Protein AF-A0A379U2Z5-F1 (afdb_monomer)

Secondary structure (DSSP, 8-state):
--HHHHHHHHHHHHHHHHHHHHHHHHHHHHHHHH-TTTT-----S-TTSGGG-------HHHHHHTTS-S-HHHHHHTT-HHHHHHHHHHHHHHHHHHGGGGHHHHHHHHHHHHHHHHHHHHHHHHHHHHHHHHHHHHHHHH-THHHHHHHHHHHHHHHHHHHHHHHHHHHHHHHH-TTHHHHHHHHHHHHHHHHHHT-TTTTGGGS--

InterPro domains:
  IPR001991 Sodium:dicarboxylate symporter [PF00375] (2-208)
  IPR001991 Sodium:dicarboxylate symporter [PTHR42865] (4-208)
  IPR036458 Sodium:dicarboxylate symporter superfamily [G3DSA:1.10.3860.10] (1-209)
  IPR036458 Sodium:dicarboxylate symporter superfamily [SSF118215] (3-208)

Sequence (209 aa):
MPKTLGRIFSKTFFLFICASLLSIALGLVIINLFQPGVGINFVPHDAGAVAAVQSEPFTLKVFISHAVPTSIVDAMARNEILQIVVFSIFLGCSLAAIGEKAEPIVKVLDSLVYVMLKLTGYVMLFAPLTVFAAISGLIAERGLGVMVSAGIFMGEFYLTLGMLWAILIGLSAMIVGPCISRLTKAIFEPALLAFTTSSSEAAFPGTLN

Radius of gyration: 22.31 Å; Cα contacts (8 Å, |Δi|>4): 65; chains: 1; bounding box: 52×51×56 Å

Mean predicted aligned error: 12.81 Å

Solvent-accessible surface area (backbone atoms only — not comparable to full-atom values): 12073 Å² total; per-residue (Å²): 141,58,76,68,59,53,54,51,50,52,51,53,51,50,50,48,51,53,52,52,51,51,50,51,51,50,52,52,51,49,46,70,71,69,41,82,55,82,87,61,82,79,72,61,97,52,80,69,68,66,70,70,64,70,79,72,76,92,39,72,69,57,54,53,58,57,45,53,68,92,44,71,68,57,31,63,73,69,64,38,60,66,23,52,52,51,47,49,52,54,50,50,54,50,40,64,72,60,40,79,84,30,47,70,58,52,53,52,54,52,52,47,51,55,50,52,55,51,52,50,52,56,54,55,70,48,39,65,60,52,51,50,52,52,53,51,50,48,36,72,77,62,38,73,64,55,57,56,53,52,50,52,44,52,51,52,51,52,50,51,52,51,51,50,49,52,49,54,54,48,55,47,34,73,75,72,35,83,67,39,68,61,50,52,58,62,47,44,58,30,51,51,49,18,60,75,66,74,32,79,72,77,24,57,81,60,75,80,115

Organism: Salmonella diarizonae (NCBI:txid59204)

Structure (mmCIF, N/CA/C/O backbone):
data_AF-A0A379U2Z5-F1
#
_entry.id   AF-A0A379U2Z5-F1
#
loop_
_atom_site.group_PDB
_atom_site.id
_atom_site.type_symbol
_atom_site.label_atom_id
_atom_site.label_alt_id
_atom_site.label_comp_id
_atom_site.label_asym_id
_atom_site.label_entity_id
_atom_site.label_seq_id
_atom_site.pdbx_PDB_ins_code
_atom_site.Cartn_x
_atom_site.Cartn_y
_atom_site.Cartn_z
_atom_site.occupancy
_atom_site.B_iso_or_equiv
_atom_site.auth_seq_id
_atom_site.auth_comp_id
_atom_site.auth_asym_id
_atom_site.auth_atom_id
_atom_site.pdbx_PDB_model_num
ATOM 1 N N . MET A 1 1 ? -27.982 7.596 20.205 1.00 52.66 1 MET A N 1
ATOM 2 C CA . MET A 1 1 ? -26.873 7.854 19.260 1.00 52.66 1 MET A CA 1
ATOM 3 C C . MET A 1 1 ? -26.879 6.768 18.174 1.00 52.66 1 MET A C 1
ATOM 5 O O . MET A 1 1 ? -26.353 5.707 18.459 1.00 52.66 1 MET A O 1
ATOM 9 N N . PRO A 1 2 ? -27.659 6.881 17.064 1.00 55.09 2 PRO A N 1
ATOM 10 C CA . PRO A 1 2 ? -27.137 6.289 15.802 1.00 55.09 2 PRO A CA 1
ATOM 11 C C . PRO A 1 2 ? -27.627 6.822 14.423 1.00 55.09 2 PRO A C 1
ATOM 13 O O . PRO A 1 2 ? -26.981 6.526 13.422 1.00 55.09 2 PRO A O 1
ATOM 16 N N . LYS A 1 3 ? -28.734 7.571 14.274 1.00 52.50 3 LYS A N 1
ATOM 17 C CA . LYS A 1 3 ? -29.343 7.782 12.928 1.00 52.50 3 LYS A CA 1
ATOM 18 C C . LYS A 1 3 ? -28.527 8.688 11.992 1.00 52.50 3 LYS A C 1
ATOM 20 O O . LYS A 1 3 ? -28.478 8.452 10.786 1.00 52.50 3 LYS A O 1
ATOM 25 N N . THR A 1 4 ? -27.866 9.708 12.534 1.00 59.88 4 THR A N 1
ATOM 26 C CA . THR A 1 4 ? -27.053 10.650 11.746 1.00 59.88 4 THR A CA 1
ATOM 27 C C . THR A 1 4 ? -25.715 10.034 11.337 1.00 59.88 4 THR A C 1
ATOM 29 O O . THR A 1 4 ? -25.289 10.215 10.200 1.00 59.88 4 THR A O 1
ATOM 32 N N . LEU A 1 5 ? -25.104 9.238 12.225 1.00 64.75 5 LEU A N 1
ATOM 33 C CA . LEU A 1 5 ? -23.835 8.552 11.975 1.00 64.75 5 LEU A CA 1
ATOM 34 C C . LEU A 1 5 ? -23.988 7.450 10.917 1.00 64.75 5 LEU A C 1
ATOM 36 O O . LEU A 1 5 ? -23.186 7.392 9.993 1.00 64.75 5 LEU A O 1
ATOM 40 N N . GLY A 1 6 ? -25.066 6.656 10.971 1.00 71.06 6 GLY A N 1
ATOM 41 C CA . GLY A 1 6 ? -25.342 5.629 9.958 1.00 71.06 6 GLY A CA 1
ATOM 42 C C . GLY A 1 6 ? -25.564 6.204 8.553 1.00 71.06 6 GLY A C 1
ATOM 43 O O . GLY A 1 6 ? -25.094 5.636 7.570 1.00 71.06 6 GLY A O 1
ATOM 44 N N . ARG A 1 7 ? -26.212 7.374 8.442 1.00 72.25 7 ARG A N 1
ATOM 45 C CA . ARG A 1 7 ? -26.425 8.046 7.147 1.00 72.25 7 ARG A CA 1
ATOM 46 C C . ARG A 1 7 ? -25.134 8.625 6.567 1.00 72.25 7 ARG A C 1
AT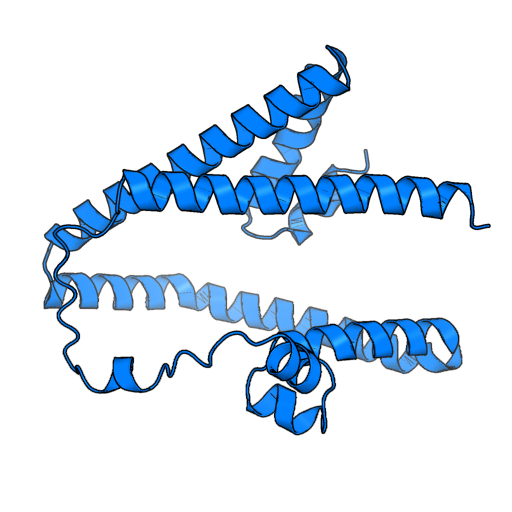OM 48 O O . ARG A 1 7 ? -24.960 8.593 5.354 1.00 72.25 7 ARG A O 1
ATOM 55 N N . ILE A 1 8 ? -24.255 9.165 7.412 1.00 78.50 8 ILE A N 1
ATOM 56 C CA . ILE A 1 8 ? -22.946 9.674 6.980 1.00 78.50 8 ILE A CA 1
ATOM 57 C C . ILE A 1 8 ? -22.048 8.499 6.585 1.00 78.50 8 ILE A C 1
ATOM 59 O O . ILE A 1 8 ? -21.543 8.492 5.470 1.00 78.50 8 ILE A O 1
ATOM 63 N N . PHE A 1 9 ? -21.945 7.468 7.429 1.00 76.81 9 PHE A N 1
ATOM 64 C CA . PHE A 1 9 ? -21.161 6.265 7.147 1.00 76.81 9 PHE A CA 1
ATOM 65 C C . PHE A 1 9 ? -21.593 5.591 5.842 1.00 76.81 9 PHE A C 1
ATOM 67 O O . PHE A 1 9 ? -20.753 5.321 4.996 1.00 76.81 9 PHE A O 1
ATOM 74 N N . SER A 1 10 ? -22.897 5.391 5.625 1.00 78.00 10 SER A N 1
ATOM 75 C CA . SER A 1 10 ? -23.406 4.773 4.395 1.00 78.00 10 SER A CA 1
ATOM 76 C C . SER A 1 10 ? -23.094 5.603 3.145 1.00 78.00 10 SER A C 1
ATOM 78 O O . SER A 1 10 ? -22.689 5.039 2.130 1.00 78.00 10 SER A O 1
ATOM 80 N N . LYS A 1 11 ? -23.210 6.937 3.216 1.00 77.12 11 LYS A N 1
ATOM 81 C CA . LYS A 1 11 ? -22.844 7.821 2.098 1.00 77.12 11 LYS A CA 1
ATOM 82 C C . LYS A 1 11 ? -21.344 7.793 1.808 1.00 77.12 11 LYS A C 1
ATOM 84 O O . LYS A 1 11 ? -20.962 7.696 0.646 1.00 77.12 11 LYS A O 1
ATOM 89 N N . THR A 1 12 ? -20.506 7.849 2.840 1.00 79.25 12 THR A N 1
ATOM 90 C CA . THR A 1 12 ? -19.046 7.787 2.692 1.00 79.25 12 THR A CA 1
ATOM 91 C C . THR A 1 12 ? -18.602 6.426 2.167 1.00 79.25 12 THR A C 1
ATOM 93 O O . THR A 1 12 ? -17.780 6.361 1.263 1.00 79.25 12 THR A O 1
ATOM 96 N N . PHE A 1 13 ? -19.186 5.342 2.676 1.00 81.62 13 PHE A N 1
ATOM 97 C CA . PHE A 1 13 ? -18.893 3.979 2.242 1.00 81.62 13 PHE A CA 1
ATOM 98 C C . PHE A 1 13 ? -19.294 3.745 0.781 1.00 81.62 13 PHE A C 1
ATOM 100 O O . PHE A 1 13 ? -18.523 3.175 0.015 1.00 81.62 13 PHE A O 1
ATOM 107 N N . PHE A 1 14 ? -20.459 4.250 0.363 1.00 84.81 14 PHE A N 1
ATOM 108 C CA . PHE A 1 14 ? -20.879 4.197 -1.037 1.00 84.81 14 PHE A CA 1
ATOM 109 C C . PHE A 1 14 ? -19.923 4.980 -1.947 1.00 84.81 14 PHE A C 1
ATOM 111 O O . PHE A 1 14 ? -19.486 4.460 -2.969 1.00 84.81 14 PHE A O 1
ATOM 118 N N . LEU A 1 15 ? -19.543 6.201 -1.552 1.00 79.75 15 LEU A N 1
ATOM 119 C CA . LEU A 1 15 ? -18.580 7.009 -2.302 1.00 79.75 15 LEU A CA 1
ATOM 120 C C . LEU A 1 15 ? -17.213 6.317 -2.391 1.00 79.75 15 LEU A C 1
ATOM 122 O O . LEU A 1 15 ? -16.618 6.308 -3.464 1.00 79.75 15 LEU A O 1
ATOM 126 N N . PHE A 1 16 ? -16.750 5.698 -1.301 1.00 82.19 16 PHE A N 1
ATOM 127 C CA . PHE A 1 16 ? -15.509 4.927 -1.268 1.00 82.19 16 PHE A CA 1
ATOM 128 C C . PHE A 1 16 ? -15.553 3.753 -2.249 1.00 82.19 16 PHE A C 1
ATOM 130 O O . PHE A 1 16 ? -14.666 3.640 -3.087 1.00 82.19 16 PHE A O 1
ATOM 137 N N . ILE A 1 17 ? -16.615 2.941 -2.225 1.00 86.31 17 ILE A N 1
ATOM 138 C CA . ILE A 1 17 ? -16.777 1.821 -3.163 1.00 86.31 17 ILE A CA 1
ATOM 139 C C . ILE A 1 17 ? -16.805 2.314 -4.611 1.00 86.31 17 ILE A C 1
ATOM 141 O O . ILE A 1 17 ? -16.099 1.764 -5.453 1.00 86.31 17 ILE A O 1
ATOM 145 N N . CYS A 1 18 ? -17.583 3.356 -4.915 1.00 84.88 18 CYS A N 1
ATOM 146 C CA . CYS A 1 18 ? -17.635 3.919 -6.263 1.00 84.88 18 CYS A CA 1
ATOM 147 C C . CYS A 1 18 ? -16.264 4.437 -6.719 1.00 84.88 18 CYS A C 1
ATOM 149 O O . CYS A 1 18 ? -15.869 4.179 -7.853 1.00 84.88 18 CYS A O 1
ATOM 151 N N . ALA A 1 19 ? -15.525 5.122 -5.843 1.00 81.56 19 ALA A N 1
ATOM 152 C CA . ALA A 1 19 ? -14.183 5.614 -6.140 1.00 81.56 19 ALA A CA 1
ATOM 153 C C . ALA A 1 19 ? -13.181 4.466 -6.353 1.00 81.56 19 ALA A C 1
ATOM 155 O O . ALA A 1 19 ? -12.395 4.514 -7.298 1.00 81.56 19 ALA A O 1
ATOM 156 N N . SER A 1 20 ? -13.233 3.410 -5.535 1.00 82.62 20 SER A N 1
ATOM 157 C CA . SER A 1 20 ? -12.390 2.219 -5.693 1.00 82.62 20 SER A CA 1
ATOM 158 C C . SER A 1 20 ? -12.695 1.467 -6.987 1.00 82.62 20 SER A C 1
ATOM 160 O O . SER A 1 20 ? -11.770 1.110 -7.710 1.00 82.62 20 SER A O 1
ATOM 162 N N . LEU A 1 21 ? -13.974 1.270 -7.322 1.00 87.25 21 LEU A N 1
ATOM 163 C CA . LEU A 1 21 ? -14.380 0.631 -8.577 1.00 87.25 21 LEU A CA 1
ATOM 164 C C . LEU A 1 21 ? -13.947 1.451 -9.791 1.00 87.25 21 LEU A C 1
ATOM 166 O O . LEU A 1 21 ? -13.432 0.885 -10.751 1.00 87.25 21 LEU A O 1
ATOM 170 N N . LEU A 1 22 ? -14.110 2.775 -9.737 1.00 85.12 22 LEU A N 1
ATOM 171 C CA . LEU A 1 22 ? -13.649 3.674 -10.792 1.00 85.12 22 LEU A CA 1
ATOM 172 C C . LEU A 1 22 ? -12.125 3.608 -10.956 1.00 85.12 22 LEU A C 1
ATOM 174 O O . LEU A 1 22 ? -11.641 3.552 -12.082 1.00 85.12 22 LEU A O 1
ATOM 178 N N . SER A 1 23 ? -11.385 3.567 -9.846 1.00 83.38 23 SER A N 1
ATOM 179 C CA . SER A 1 23 ? -9.926 3.427 -9.841 1.00 83.38 23 SER A CA 1
ATOM 180 C C . SER A 1 23 ? -9.473 2.128 -10.509 1.00 83.38 23 SER A C 1
ATOM 182 O O . SER A 1 23 ? -8.652 2.155 -11.425 1.00 83.38 23 SER A O 1
ATOM 184 N N . ILE A 1 24 ? -10.067 0.997 -10.117 1.00 86.00 24 ILE A N 1
ATOM 185 C CA . ILE A 1 24 ? -9.749 -0.316 -10.693 1.00 86.00 24 ILE A CA 1
ATOM 186 C C . ILE A 1 24 ? -10.132 -0.365 -12.175 1.00 86.00 24 ILE A C 1
ATOM 188 O O . ILE A 1 24 ? -9.338 -0.819 -12.994 1.00 86.00 24 ILE A O 1
ATOM 192 N N . ALA A 1 25 ? -11.322 0.123 -12.537 1.00 85.25 25 ALA A N 1
ATOM 193 C CA . ALA A 1 25 ? -11.785 0.141 -13.921 1.00 85.25 25 ALA A CA 1
ATOM 194 C C . ALA A 1 25 ? -10.866 0.982 -14.814 1.00 85.25 25 ALA A C 1
ATOM 196 O O . ALA A 1 25 ? -10.498 0.543 -15.900 1.00 85.25 25 ALA A O 1
ATOM 197 N N . LEU A 1 26 ? -10.451 2.161 -14.347 1.00 83.31 26 LEU A N 1
ATOM 198 C CA . LEU A 1 26 ? -9.537 3.024 -15.086 1.00 83.31 26 LEU A CA 1
ATOM 199 C C . LEU A 1 26 ? -8.155 2.385 -15.236 1.00 83.31 26 LEU A C 1
ATOM 201 O O . LEU A 1 26 ? -7.617 2.371 -16.341 1.00 83.31 26 LEU A O 1
ATOM 205 N N . GLY A 1 27 ? -7.613 1.802 -14.163 1.00 81.06 27 GLY A N 1
ATOM 206 C CA . GLY A 1 27 ? -6.360 1.050 -14.226 1.00 81.06 27 GLY A CA 1
ATOM 207 C C . GLY A 1 27 ? -6.431 -0.091 -15.242 1.00 81.06 27 GLY A C 1
ATOM 208 O O . GLY A 1 27 ? -5.524 -0.252 -16.052 1.00 81.06 27 GLY A O 1
ATOM 209 N N . LEU A 1 28 ? -7.543 -0.828 -15.270 1.00 83.69 28 LEU A N 1
ATOM 210 C CA . LEU A 1 28 ? -7.756 -1.929 -16.207 1.00 83.69 28 LEU A CA 1
ATOM 211 C C . LEU A 1 28 ? -7.864 -1.448 -17.660 1.00 83.69 28 LEU A C 1
ATOM 213 O O . LEU A 1 28 ? -7.299 -2.077 -18.551 1.00 83.69 28 LEU A O 1
ATOM 217 N N . VAL A 1 29 ? -8.533 -0.316 -17.902 1.00 83.69 29 VAL A N 1
ATOM 218 C CA . VAL A 1 29 ? -8.618 0.306 -19.232 1.00 83.69 29 VAL A CA 1
ATOM 219 C C . VAL A 1 29 ? -7.242 0.759 -19.716 1.00 83.69 29 VAL A C 1
ATOM 221 O O . VAL A 1 29 ? -6.877 0.455 -20.850 1.00 83.69 29 VAL A O 1
ATOM 224 N N . ILE A 1 30 ? -6.457 1.442 -18.875 1.00 78.25 30 ILE A N 1
ATOM 225 C CA . ILE A 1 30 ? -5.127 1.923 -19.272 1.00 78.25 30 ILE A CA 1
ATOM 226 C C . ILE A 1 30 ? -4.167 0.755 -19.501 1.00 78.25 30 ILE A C 1
ATOM 228 O O . ILE A 1 30 ? -3.504 0.722 -20.533 1.00 78.25 30 ILE A O 1
ATOM 232 N N . ILE A 1 31 ? -4.145 -0.247 -18.619 1.00 77.06 31 ILE A N 1
ATOM 233 C CA . ILE A 1 31 ? -3.294 -1.434 -18.793 1.00 77.06 31 ILE A CA 1
ATOM 234 C C . ILE A 1 31 ? -3.688 -2.218 -20.051 1.00 77.06 31 ILE A C 1
ATOM 236 O O . ILE A 1 31 ? -2.814 -2.694 -20.770 1.00 77.06 31 ILE A O 1
ATOM 240 N N . ASN A 1 32 ? -4.982 -2.349 -20.358 1.00 79.88 32 ASN A N 1
ATOM 241 C CA . ASN A 1 32 ? -5.426 -3.050 -21.565 1.00 79.88 32 ASN A CA 1
ATOM 242 C C . ASN A 1 32 ? -5.091 -2.285 -22.858 1.00 79.88 32 ASN A C 1
ATOM 244 O O . ASN A 1 32 ? -4.853 -2.914 -23.890 1.00 79.88 32 ASN A O 1
ATOM 248 N N . LEU A 1 33 ? -5.050 -0.949 -22.792 1.00 76.31 33 LEU A N 1
ATOM 249 C CA . LEU A 1 33 ? -4.747 -0.077 -23.925 1.00 76.31 33 LEU A CA 1
ATOM 250 C C . LEU A 1 33 ? -3.240 0.049 -24.192 1.00 76.31 33 LEU A C 1
ATOM 252 O O . LEU A 1 33 ? -2.819 -0.060 -25.339 1.00 76.31 33 LEU A O 1
ATOM 256 N N . PHE A 1 34 ? -2.441 0.285 -23.150 1.00 70.62 34 PHE A N 1
ATOM 257 C CA . PHE A 1 34 ? -0.992 0.483 -23.265 1.00 70.62 34 PHE A CA 1
ATOM 258 C C . PHE A 1 34 ? -0.210 -0.833 -23.241 1.00 70.62 34 PHE A C 1
ATOM 260 O O . PHE A 1 34 ? 0.883 -0.904 -23.794 1.00 70.62 34 PHE A O 1
ATOM 267 N N . GLN A 1 35 ? -0.793 -1.888 -22.660 1.00 68.88 35 GLN A N 1
ATOM 268 C CA . GLN A 1 35 ? -0.215 -3.231 -22.556 1.00 68.88 35 GLN A CA 1
ATOM 269 C C . GLN A 1 35 ? 1.269 -3.210 -22.159 1.00 68.88 35 GLN A C 1
ATOM 271 O O . GLN A 1 35 ? 2.101 -3.760 -22.890 1.00 68.88 35 GLN A O 1
ATOM 276 N N . PRO A 1 36 ? 1.631 -2.599 -21.014 1.00 61.47 36 PRO A N 1
ATOM 277 C CA . PRO A 1 36 ? 3.019 -2.554 -20.581 1.00 61.47 36 PRO A CA 1
ATOM 278 C C . PRO A 1 36 ? 3.545 -3.977 -20.396 1.00 61.47 36 PRO A C 1
ATOM 280 O O . PRO A 1 36 ? 3.200 -4.672 -19.443 1.00 61.47 36 PRO A O 1
ATOM 283 N N . GLY A 1 37 ? 4.346 -4.441 -21.353 1.00 56.31 37 GLY A N 1
ATOM 284 C CA . GLY A 1 37 ? 4.793 -5.831 -21.411 1.00 56.31 37 GLY A CA 1
ATOM 285 C C . GLY A 1 37 ? 4.785 -6.450 -22.806 1.00 56.31 37 GLY A C 1
ATOM 286 O O . GLY A 1 37 ? 5.488 -7.441 -23.008 1.00 56.31 37 GLY A O 1
ATOM 287 N N . VAL A 1 38 ? 4.083 -5.877 -23.795 1.00 53.34 38 VAL A N 1
ATOM 288 C CA . VAL A 1 38 ? 4.208 -6.346 -25.187 1.00 53.34 38 VAL A CA 1
ATOM 289 C C . VAL A 1 38 ? 5.622 -6.074 -25.705 1.00 53.34 38 VAL A C 1
ATOM 291 O O . VAL A 1 38 ? 6.055 -4.935 -25.843 1.00 53.34 38 VAL A O 1
ATOM 294 N N . GLY A 1 39 ? 6.382 -7.149 -25.925 1.00 52.69 39 GLY A N 1
ATOM 295 C CA . GLY A 1 39 ? 7.803 -7.098 -26.288 1.00 52.69 39 GLY A CA 1
ATOM 296 C C . GLY A 1 39 ? 8.770 -7.483 -25.162 1.00 52.69 39 GLY A C 1
ATOM 297 O O . GLY A 1 39 ? 9.939 -7.744 -25.446 1.00 52.69 39 GLY A O 1
ATOM 298 N N . ILE A 1 40 ? 8.304 -7.617 -23.914 1.00 52.94 40 ILE A N 1
ATOM 299 C CA . ILE A 1 40 ? 9.077 -8.253 -22.841 1.00 52.94 40 ILE A CA 1
ATOM 300 C C . ILE A 1 40 ? 8.731 -9.739 -22.857 1.00 52.94 40 ILE A C 1
ATOM 302 O O . ILE A 1 40 ? 7.777 -10.187 -22.225 1.00 52.94 40 ILE A O 1
ATOM 306 N N . ASN A 1 41 ? 9.506 -10.525 -23.603 1.00 48.44 41 ASN A N 1
ATOM 307 C CA . ASN A 1 41 ? 9.477 -11.976 -23.463 1.00 48.44 41 ASN A CA 1
ATOM 308 C C . ASN A 1 41 ? 10.039 -12.337 -22.080 1.00 48.44 41 ASN A C 1
ATOM 310 O O . ASN A 1 41 ? 11.223 -12.650 -21.936 1.00 48.44 41 ASN A O 1
ATOM 314 N N . PHE A 1 42 ? 9.186 -12.303 -21.055 1.00 54.44 42 PHE A N 1
ATOM 315 C CA . PHE A 1 42 ? 9.401 -13.064 -19.835 1.00 54.44 42 PHE A CA 1
ATOM 316 C C . PHE A 1 42 ? 9.327 -14.533 -20.238 1.00 54.44 42 PHE A C 1
ATOM 318 O O . PHE A 1 42 ? 8.277 -15.151 -20.147 1.00 54.44 42 PHE A O 1
ATOM 325 N N . VAL A 1 43 ? 10.418 -15.087 -20.768 1.00 47.84 43 VAL A N 1
ATOM 326 C CA . VAL A 1 43 ? 10.592 -16.537 -20.790 1.00 47.84 43 VAL A CA 1
ATOM 327 C C . VAL A 1 43 ? 10.978 -16.885 -19.356 1.00 47.84 43 VAL A C 1
ATOM 329 O O . VAL A 1 43 ? 12.122 -16.597 -18.974 1.00 47.84 43 VAL A O 1
ATOM 332 N N . PRO A 1 44 ? 10.048 -17.381 -18.514 1.00 49.97 44 PRO A N 1
ATOM 333 C CA . PRO A 1 44 ? 10.420 -17.870 -17.200 1.00 49.97 44 PRO A CA 1
ATOM 334 C C . PRO A 1 44 ? 11.438 -18.987 -17.405 1.00 49.97 44 PRO A C 1
ATOM 336 O O . PRO A 1 44 ? 11.245 -19.859 -18.253 1.00 49.97 44 PRO A O 1
ATOM 339 N N . HIS A 1 45 ? 12.527 -18.956 -16.641 1.00 50.34 45 HIS A N 1
ATOM 340 C CA . HIS A 1 45 ? 13.540 -20.007 -16.706 1.00 50.34 45 HIS A CA 1
ATOM 341 C C . HIS A 1 45 ? 13.011 -21.362 -16.190 1.00 50.34 45 HIS A C 1
ATOM 343 O O . HIS A 1 45 ? 13.683 -22.370 -16.367 1.00 50.34 45 HIS A O 1
ATOM 349 N N . ASP A 1 46 ? 11.778 -21.385 -15.665 1.00 49.19 46 ASP A N 1
ATOM 350 C CA . ASP A 1 46 ? 11.008 -22.569 -15.304 1.00 49.19 46 ASP A CA 1
ATOM 351 C C . ASP A 1 46 ? 9.528 -22.394 -15.682 1.00 49.19 46 ASP A C 1
ATOM 353 O O . ASP A 1 46 ? 8.726 -21.815 -14.945 1.00 49.19 46 ASP A O 1
ATOM 357 N N . ALA A 1 47 ? 9.125 -22.961 -16.819 1.00 46.62 47 ALA A N 1
ATOM 358 C CA . ALA A 1 47 ? 7.717 -23.070 -17.220 1.00 46.62 47 ALA A CA 1
ATOM 359 C C . ALA A 1 47 ? 6.864 -23.931 -16.251 1.00 46.62 47 ALA A C 1
ATOM 361 O O . ALA A 1 47 ? 5.648 -24.017 -16.411 1.00 46.62 47 ALA A O 1
ATOM 362 N N . GLY A 1 48 ? 7.477 -24.548 -15.232 1.00 45.50 48 GLY A N 1
ATOM 363 C CA . GLY A 1 48 ? 6.798 -25.331 -14.195 1.00 45.50 48 GLY A CA 1
ATOM 364 C C . GLY A 1 48 ? 6.219 -24.513 -13.033 1.00 45.50 48 GLY A C 1
ATOM 365 O O . GLY A 1 48 ? 5.274 -24.969 -12.397 1.00 45.50 48 GLY A O 1
ATOM 366 N N . ALA A 1 49 ? 6.721 -23.301 -12.761 1.00 46.31 49 ALA A N 1
ATOM 367 C CA . ALA A 1 49 ? 6.275 -22.509 -11.604 1.00 46.31 49 ALA A CA 1
ATOM 368 C C . ALA A 1 49 ? 4.942 -21.774 -11.841 1.00 46.31 49 ALA A C 1
ATOM 370 O O . ALA A 1 49 ? 4.210 -21.481 -10.898 1.00 46.31 49 ALA A O 1
ATOM 371 N N . VAL A 1 50 ? 4.590 -21.510 -13.103 1.00 45.91 50 VAL A N 1
ATOM 372 C CA . VAL A 1 50 ? 3.350 -20.799 -13.469 1.00 45.91 50 VAL A CA 1
ATOM 373 C C . VAL A 1 50 ? 2.139 -21.737 -13.538 1.00 45.91 50 VAL A C 1
ATOM 375 O O . VAL A 1 50 ? 1.006 -21.296 -13.374 1.00 45.91 50 VAL A O 1
ATOM 378 N N . ALA A 1 51 ? 2.367 -23.044 -13.707 1.00 42.78 51 ALA A N 1
ATOM 379 C CA . ALA A 1 51 ? 1.314 -24.064 -13.688 1.00 42.78 51 ALA A CA 1
ATOM 380 C C . ALA A 1 51 ? 0.764 -24.350 -12.275 1.00 42.78 51 ALA A C 1
ATOM 382 O O . ALA A 1 51 ? -0.252 -25.029 -12.135 1.00 42.78 51 ALA A O 1
ATOM 383 N N . ALA A 1 52 ? 1.414 -23.830 -11.227 1.00 44.12 52 ALA A N 1
ATOM 384 C CA . ALA A 1 52 ? 0.968 -23.971 -9.842 1.00 44.12 52 ALA A CA 1
ATOM 385 C C . ALA A 1 52 ? -0.083 -22.926 -9.427 1.00 44.12 52 ALA A C 1
ATOM 387 O O . ALA A 1 52 ? -0.728 -23.093 -8.394 1.00 44.12 52 ALA A O 1
ATOM 388 N N . VAL A 1 53 ? -0.308 -21.879 -10.230 1.00 46.03 53 VAL A N 1
ATOM 389 C CA . VAL A 1 53 ? -1.431 -20.954 -10.026 1.00 46.03 53 VAL A CA 1
ATOM 390 C C . VAL A 1 53 ? -2.626 -21.507 -10.790 1.00 46.03 53 VAL A C 1
ATOM 392 O O . VAL A 1 53 ? -2.996 -21.028 -11.862 1.00 46.03 53 VAL A O 1
ATOM 395 N N . GLN A 1 54 ? -3.215 -22.577 -10.255 1.00 47.34 54 GLN A N 1
ATOM 396 C CA . GLN A 1 54 ? -4.540 -22.995 -10.690 1.00 47.34 54 GLN A CA 1
ATOM 397 C C . GLN A 1 54 ? -5.473 -21.807 -10.459 1.00 47.34 54 GLN A C 1
ATOM 399 O O . GLN A 1 54 ? -5.681 -21.371 -9.328 1.00 47.34 54 GLN A O 1
ATOM 404 N N . SER A 1 55 ? -5.982 -21.237 -11.550 1.00 47.94 55 SER A N 1
ATOM 405 C CA . SER A 1 55 ? -7.077 -20.277 -11.491 1.00 47.94 55 SER A CA 1
ATOM 406 C C . SER A 1 55 ? -8.305 -21.038 -11.013 1.00 47.94 55 SER A C 1
ATOM 408 O O . SER A 1 55 ? -9.055 -21.578 -11.824 1.00 47.94 55 SER A O 1
ATOM 410 N N . GLU A 1 56 ? -8.466 -21.147 -9.696 1.00 54.44 56 GLU A N 1
ATOM 411 C CA . GLU A 1 56 ? -9.713 -21.608 -9.102 1.00 54.44 56 GLU A CA 1
ATOM 412 C C . GLU A 1 56 ? -10.835 -20.733 -9.678 1.00 54.44 56 GLU A C 1
ATOM 414 O O . GLU A 1 56 ? -10.774 -19.499 -9.578 1.00 54.44 56 GLU A O 1
ATOM 419 N N . PRO A 1 57 ? -11.828 -21.323 -10.363 1.00 53.91 57 PRO A N 1
ATOM 420 C CA . PRO A 1 57 ? -12.898 -20.554 -10.965 1.00 53.91 57 PRO A CA 1
ATOM 421 C C . PRO A 1 57 ? -13.630 -19.805 -9.855 1.00 53.91 57 PRO A C 1
ATOM 423 O O . PRO A 1 57 ? -14.176 -20.420 -8.939 1.00 53.91 57 PRO A O 1
ATOM 426 N N . PHE A 1 58 ? -13.646 -18.473 -9.949 1.00 50.81 58 PHE A N 1
ATOM 427 C CA . PHE A 1 58 ? -14.269 -17.562 -8.988 1.00 50.81 58 PHE A CA 1
ATOM 428 C C . PHE A 1 58 ? -15.790 -17.799 -8.936 1.00 50.81 58 PHE A C 1
ATOM 430 O O . PHE A 1 58 ? -16.592 -17.103 -9.554 1.00 50.81 58 PHE A O 1
ATOM 437 N N . THR A 1 59 ? -16.206 -18.847 -8.232 1.00 63.78 59 THR A N 1
ATOM 438 C CA . THR A 1 59 ? -17.600 -19.241 -8.054 1.00 63.78 59 THR A CA 1
ATOM 439 C C . THR A 1 59 ? -18.077 -18.665 -6.732 1.00 63.78 59 THR A C 1
ATOM 441 O O . THR A 1 59 ? -17.441 -18.870 -5.703 1.00 63.78 59 THR A O 1
ATOM 444 N N . LEU A 1 60 ? -19.233 -17.993 -6.722 1.00 56.94 60 LEU A N 1
ATOM 445 C CA . LEU A 1 60 ? -19.829 -17.405 -5.508 1.00 56.94 60 LEU A CA 1
ATOM 446 C C . LEU A 1 60 ? -19.924 -18.404 -4.341 1.00 56.94 60 LEU A C 1
ATOM 448 O O . LEU A 1 60 ? -19.794 -18.030 -3.181 1.00 56.94 60 LEU A O 1
ATOM 452 N N . LYS A 1 61 ? -20.101 -19.692 -4.652 1.00 59.72 61 LYS A N 1
ATOM 453 C CA . LYS A 1 61 ? -20.118 -20.789 -3.678 1.00 59.72 61 LYS A CA 1
ATOM 454 C C . LYS A 1 61 ? -18.746 -21.042 -3.035 1.00 59.72 61 LYS A C 1
ATOM 456 O O . LYS A 1 61 ? -18.701 -21.244 -1.829 1.00 59.72 61 LYS A O 1
ATOM 461 N N . VAL A 1 62 ? -17.667 -20.972 -3.821 1.00 62.66 62 VAL A N 1
ATOM 462 C CA . VAL A 1 62 ? -16.269 -21.089 -3.364 1.00 62.66 62 VAL A CA 1
ATOM 463 C C . VAL A 1 62 ? -15.865 -19.842 -2.580 1.00 62.66 62 VAL A C 1
ATOM 465 O O . VAL A 1 62 ? -15.283 -19.955 -1.512 1.00 62.66 62 VAL A O 1
ATOM 468 N N . PHE A 1 63 ? -16.268 -18.650 -3.029 1.00 61.22 63 PHE A N 1
ATOM 469 C CA . PHE A 1 63 ? -16.030 -17.398 -2.303 1.00 61.22 63 PHE A CA 1
ATOM 470 C C . PHE A 1 63 ? -16.705 -17.384 -0.923 1.00 61.22 63 PHE A C 1
ATOM 472 O O . PHE A 1 63 ? -16.089 -16.978 0.053 1.00 61.22 63 PHE A O 1
ATOM 479 N N . ILE A 1 64 ? -17.950 -17.869 -0.814 1.00 61.44 64 ILE A N 1
ATOM 480 C CA . ILE A 1 64 ? -18.661 -17.951 0.472 1.00 61.44 64 ILE A CA 1
ATOM 481 C C . ILE A 1 64 ? -18.076 -19.055 1.365 1.00 61.44 64 ILE A C 1
ATOM 483 O O . ILE A 1 64 ? -17.922 -18.835 2.565 1.00 61.44 64 ILE A O 1
ATOM 487 N N . SER A 1 65 ? -17.703 -20.217 0.815 1.00 62.25 65 SER A N 1
ATOM 488 C CA . SER A 1 65 ? -17.058 -21.274 1.609 1.00 62.25 65 SER A CA 1
ATOM 489 C C . SER A 1 65 ? -15.648 -20.893 2.064 1.00 62.25 65 SER A C 1
ATOM 491 O O . SER A 1 65 ? -15.260 -21.263 3.164 1.00 62.25 65 SER A O 1
ATOM 493 N N . HIS A 1 66 ? -14.912 -20.110 1.268 1.00 59.69 66 HIS A N 1
ATOM 494 C CA . HIS A 1 66 ? -13.648 -19.487 1.666 1.00 59.69 66 HIS A CA 1
ATOM 495 C C . HIS A 1 66 ? -13.842 -18.196 2.469 1.00 59.69 66 HIS A C 1
ATOM 497 O O . HIS A 1 66 ? -12.850 -17.628 2.887 1.00 59.69 66 HIS A O 1
ATOM 503 N N . ALA A 1 67 ? -15.058 -17.699 2.704 1.00 59.06 67 ALA A N 1
ATOM 504 C CA . ALA A 1 67 ? -15.280 -16.536 3.569 1.00 59.06 67 ALA A CA 1
ATOM 505 C C . ALA A 1 67 ? -15.531 -16.942 5.028 1.00 59.06 67 ALA A C 1
ATOM 507 O O . ALA A 1 67 ? -15.272 -16.153 5.936 1.00 59.06 67 ALA A O 1
ATOM 508 N N . VAL A 1 68 ? -16.030 -18.162 5.260 1.00 58.78 68 VAL A N 1
ATOM 509 C CA . VAL A 1 68 ? -16.275 -18.700 6.603 1.00 58.78 68 VAL A CA 1
ATOM 510 C C . VAL A 1 68 ? -15.104 -19.606 6.988 1.00 58.78 68 VAL A C 1
ATOM 512 O O . VAL A 1 68 ? -15.019 -20.726 6.484 1.00 58.78 68 VAL A O 1
ATOM 515 N N . PRO A 1 69 ? -14.188 -19.153 7.862 1.00 57.31 69 PRO A N 1
ATOM 516 C CA . PRO A 1 69 ? -13.040 -19.957 8.250 1.00 57.31 69 PRO A CA 1
ATOM 517 C C . PRO A 1 69 ? -13.508 -21.212 8.989 1.00 57.31 69 PRO A C 1
ATOM 519 O O . PRO A 1 69 ? -14.236 -21.132 9.978 1.00 57.31 69 PRO A O 1
ATOM 522 N N . THR A 1 70 ? -13.058 -22.381 8.540 1.00 64.31 70 THR A N 1
ATOM 523 C CA . THR A 1 70 ? -13.184 -23.628 9.309 1.00 64.31 70 THR A CA 1
ATOM 524 C C . THR A 1 70 ? -12.228 -23.624 10.508 1.00 64.31 70 THR A C 1
ATOM 526 O O . THR A 1 70 ? -12.540 -24.204 11.545 1.00 64.31 70 THR A O 1
ATOM 529 N N . SER A 1 71 ? -11.083 -22.932 10.391 1.00 67.62 71 SER A N 1
ATOM 530 C CA . SER A 1 71 ? -10.104 -22.704 11.460 1.00 67.62 71 SER A CA 1
ATOM 531 C C . SER A 1 71 ? -9.197 -21.503 11.151 1.00 67.62 71 SER A C 1
ATOM 533 O O . SER A 1 71 ? -8.684 -21.374 10.042 1.00 67.62 71 SER A O 1
ATOM 535 N N . ILE A 1 72 ? -8.939 -20.646 12.147 1.00 67.81 72 ILE A N 1
ATOM 536 C CA . ILE A 1 72 ? -8.044 -19.472 12.031 1.00 67.81 72 ILE A CA 1
ATOM 537 C C . ILE A 1 72 ? -6.609 -19.902 11.696 1.00 67.81 72 ILE A C 1
ATOM 539 O O . ILE A 1 72 ? -5.918 -19.238 10.928 1.00 67.81 72 ILE A O 1
ATOM 543 N N . VAL A 1 73 ? -6.167 -21.032 12.256 1.00 71.69 73 VAL A N 1
ATOM 544 C CA . VAL A 1 73 ? -4.801 -21.542 12.066 1.00 71.69 73 VAL A CA 1
ATOM 545 C C . VAL A 1 73 ? -4.581 -21.992 10.619 1.00 71.69 73 VAL A C 1
ATOM 547 O O . VAL A 1 73 ? -3.516 -21.741 10.065 1.00 71.69 73 VAL A O 1
ATOM 550 N N . ASP A 1 74 ? -5.596 -22.586 9.982 1.00 72.50 74 ASP A N 1
ATOM 551 C CA . ASP A 1 74 ? -5.525 -22.992 8.569 1.00 72.50 74 ASP A CA 1
ATOM 552 C C . ASP A 1 74 ? -5.563 -21.767 7.638 1.00 72.50 74 ASP A C 1
ATOM 554 O O . ASP A 1 74 ? -4.787 -21.691 6.688 1.00 72.50 74 ASP A O 1
ATOM 558 N N . ALA A 1 75 ? -6.366 -20.748 7.969 1.00 71.56 75 ALA A N 1
ATOM 559 C CA . ALA A 1 75 ? -6.408 -19.486 7.225 1.00 71.56 75 ALA A CA 1
ATOM 560 C C . ALA A 1 75 ? -5.056 -18.748 7.239 1.00 71.56 75 ALA A C 1
ATOM 562 O O . ALA A 1 75 ? -4.597 -18.255 6.207 1.00 71.56 75 ALA A O 1
ATOM 563 N N . MET A 1 76 ? -4.393 -18.706 8.401 1.00 72.38 76 MET A N 1
ATOM 564 C CA . MET A 1 76 ? -3.054 -18.125 8.537 1.00 72.38 76 MET A CA 1
ATOM 565 C C . MET A 1 76 ? -1.989 -18.965 7.822 1.00 72.38 76 MET A C 1
ATOM 567 O O . MET A 1 76 ? -1.092 -18.400 7.204 1.00 72.38 76 MET A O 1
ATOM 571 N N . ALA A 1 77 ? -2.095 -20.297 7.855 1.00 75.12 77 ALA A N 1
ATOM 572 C CA . ALA A 1 77 ? -1.156 -21.189 7.173 1.00 75.12 77 ALA A CA 1
ATOM 573 C C . ALA A 1 77 ? -1.259 -21.098 5.641 1.00 75.12 77 ALA A C 1
ATOM 575 O O . ALA A 1 77 ? -0.245 -21.141 4.945 1.00 75.12 77 ALA A O 1
ATOM 576 N N . ARG A 1 78 ? -2.477 -20.943 5.111 1.00 75.38 78 ARG A N 1
ATOM 577 C CA . ARG A 1 78 ? -2.747 -20.834 3.669 1.00 75.38 78 ARG A CA 1
ATOM 578 C C . ARG A 1 78 ? -2.658 -19.407 3.123 1.00 75.38 78 ARG A C 1
ATOM 580 O O . ARG A 1 78 ? -2.837 -19.219 1.927 1.00 75.38 78 ARG A O 1
ATOM 587 N N . ASN A 1 79 ? -2.355 -18.416 3.966 1.00 70.12 79 ASN A N 1
ATOM 588 C CA . ASN A 1 79 ? -2.342 -16.992 3.601 1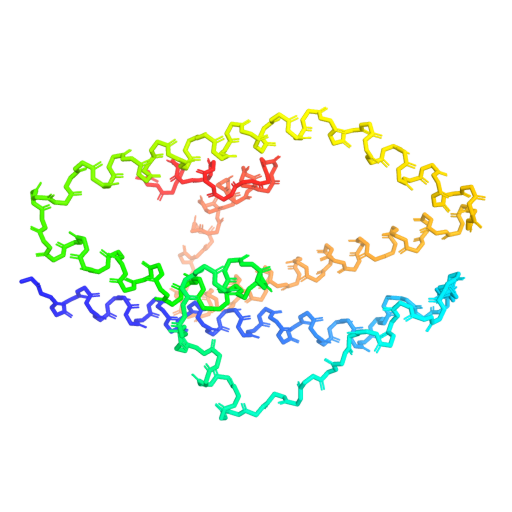.00 70.12 79 ASN A CA 1
ATOM 589 C C . ASN A 1 79 ? -3.664 -16.523 2.958 1.00 70.12 79 ASN A C 1
ATOM 591 O O . ASN A 1 79 ? -3.678 -15.699 2.044 1.00 70.12 79 ASN A O 1
ATOM 595 N N . GLU A 1 80 ? -4.791 -17.033 3.456 1.00 78.19 80 GLU A N 1
ATOM 596 C CA . GLU A 1 80 ? -6.130 -16.697 2.966 1.00 78.19 80 GLU A CA 1
ATOM 597 C C . GLU A 1 80 ? -6.576 -15.337 3.522 1.00 78.19 80 GLU A C 1
ATOM 599 O O . GLU A 1 80 ? -7.280 -15.241 4.531 1.00 78.19 80 GLU A O 1
ATOM 604 N N . ILE A 1 81 ? -6.146 -14.255 2.861 1.00 79.44 81 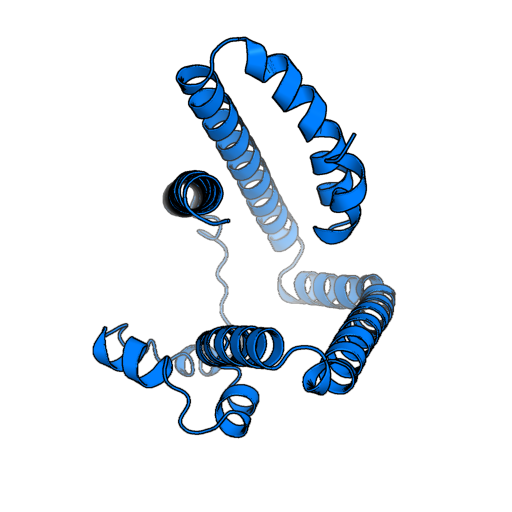ILE A N 1
ATOM 605 C CA . ILE A 1 81 ? -6.332 -12.867 3.326 1.00 79.44 81 ILE A CA 1
ATOM 606 C C . ILE A 1 81 ? -7.809 -12.557 3.615 1.00 79.44 81 ILE A C 1
ATOM 608 O O . ILE A 1 81 ? -8.121 -11.929 4.628 1.00 79.44 81 ILE A O 1
ATOM 612 N N . LEU A 1 82 ? -8.733 -13.029 2.768 1.00 77.12 82 LEU A N 1
ATOM 613 C CA . LEU A 1 82 ? -10.167 -12.778 2.937 1.00 77.12 82 LEU A CA 1
ATOM 614 C C . LEU A 1 82 ? -10.699 -13.350 4.262 1.00 77.12 82 LEU A C 1
ATOM 616 O O . LEU A 1 82 ? -11.415 -12.656 4.983 1.00 77.12 82 LEU A O 1
ATOM 620 N N . GLN A 1 83 ? -10.311 -14.579 4.611 1.00 77.44 83 GLN A N 1
ATOM 621 C CA . GLN A 1 83 ? -10.722 -15.235 5.8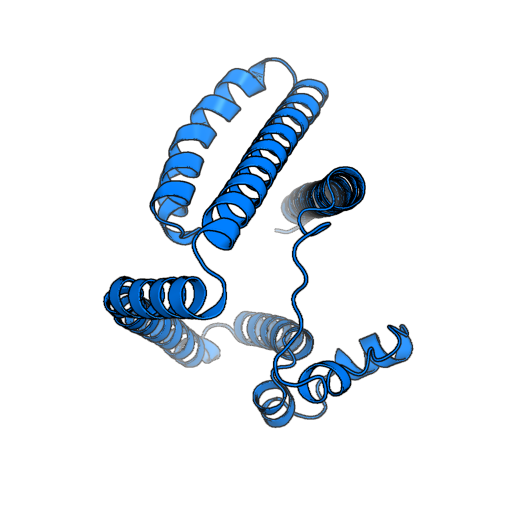60 1.00 77.44 83 GLN A CA 1
ATOM 622 C C . GLN A 1 83 ? -10.198 -14.490 7.080 1.00 77.44 83 GLN A C 1
ATOM 624 O O . GLN A 1 83 ? -10.934 -14.279 8.046 1.00 77.44 83 GLN A O 1
ATOM 629 N N . ILE A 1 84 ? -8.936 -14.059 7.015 1.00 81.62 84 ILE A N 1
ATOM 630 C CA . ILE A 1 84 ? -8.274 -13.325 8.094 1.00 81.62 84 ILE A CA 1
ATOM 631 C C . ILE A 1 84 ? -8.990 -11.990 8.342 1.00 81.62 84 ILE A C 1
ATOM 633 O O . ILE A 1 84 ? -9.257 -11.642 9.494 1.00 81.62 84 ILE A O 1
ATOM 637 N N . VAL A 1 85 ? -9.365 -11.264 7.282 1.00 83.25 85 VAL A N 1
ATOM 638 C CA . VAL A 1 85 ? -10.088 -9.984 7.395 1.00 83.25 85 VAL A CA 1
ATOM 639 C C . VAL A 1 85 ? -11.487 -10.180 7.975 1.00 83.25 85 VAL A C 1
ATOM 641 O O . VAL A 1 85 ? -11.865 -9.466 8.904 1.00 83.25 85 VAL A O 1
ATOM 644 N N . VAL A 1 86 ? -12.250 -11.157 7.474 1.00 81.31 86 VAL A N 1
ATOM 645 C CA . VAL A 1 86 ? -13.603 -11.444 7.979 1.00 81.31 86 VAL A CA 1
ATOM 646 C C . VAL A 1 86 ? -13.553 -11.809 9.464 1.00 81.31 86 VAL A C 1
ATOM 648 O O . VAL A 1 86 ? -14.291 -11.232 10.265 1.00 81.31 86 VAL A O 1
ATOM 651 N N . PHE A 1 87 ? -12.640 -12.700 9.857 1.00 83.19 87 PHE A N 1
ATOM 652 C CA . PHE A 1 87 ? -12.431 -13.061 11.258 1.00 83.19 87 PHE A CA 1
ATOM 653 C C . PHE A 1 87 ? -12.040 -11.853 12.121 1.00 83.19 87 PHE A C 1
ATOM 655 O O . PHE A 1 87 ? -12.617 -11.663 13.190 1.00 83.19 87 PHE 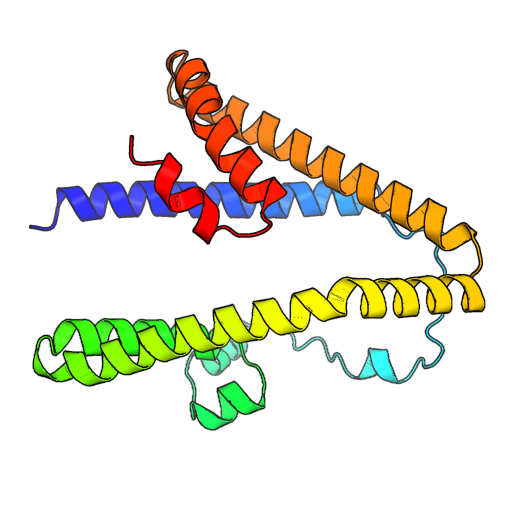A O 1
ATOM 662 N N . SER A 1 88 ? -11.110 -11.014 11.655 1.00 85.31 88 SER A N 1
ATOM 663 C CA . SER A 1 88 ? -10.663 -9.812 12.372 1.00 85.31 88 SER A CA 1
ATOM 664 C C . SER A 1 88 ? -11.814 -8.841 12.656 1.00 85.31 88 SER A C 1
ATOM 666 O O . SER A 1 88 ? -11.928 -8.331 13.771 1.00 85.31 88 SER A O 1
ATOM 668 N N . ILE A 1 89 ? -12.732 -8.648 11.700 1.00 85.88 89 ILE A N 1
ATOM 669 C CA . ILE A 1 89 ? -13.925 -7.811 11.895 1.00 85.88 89 ILE A CA 1
ATOM 670 C C . ILE A 1 89 ? -14.832 -8.404 12.982 1.00 85.88 89 ILE A C 1
ATOM 672 O O . ILE A 1 89 ? -15.247 -7.685 13.891 1.00 85.88 89 ILE A O 1
ATOM 676 N N . PHE A 1 90 ? -15.114 -9.711 12.937 1.00 84.88 90 PHE A N 1
ATOM 677 C CA . PHE A 1 90 ? -15.932 -10.369 13.963 1.00 84.88 90 PHE A CA 1
ATOM 678 C C . PHE A 1 90 ? -15.275 -10.342 15.347 1.00 84.88 90 PHE A C 1
ATOM 680 O O . PHE A 1 90 ? -15.955 -10.070 16.342 1.00 84.88 90 PHE A O 1
ATOM 687 N N . LEU A 1 91 ? -13.964 -10.582 15.422 1.00 85.25 91 LEU A N 1
ATOM 688 C CA . LEU A 1 91 ? -13.186 -10.499 16.656 1.00 85.25 91 LEU A CA 1
ATOM 689 C C . LEU A 1 91 ? -13.212 -9.072 17.217 1.00 85.25 91 LEU A C 1
ATOM 691 O O . LEU A 1 91 ? -13.506 -8.887 18.395 1.00 85.25 91 LEU A O 1
ATOM 695 N N . GLY A 1 92 ? -12.986 -8.066 16.371 1.00 86.19 92 GLY A N 1
ATOM 696 C CA . GLY A 1 92 ? -13.042 -6.653 16.741 1.00 86.19 92 GLY A CA 1
ATOM 697 C C . GLY A 1 92 ? -14.419 -6.234 17.259 1.00 86.19 92 GLY A C 1
ATOM 698 O O . GLY A 1 92 ? -14.514 -5.632 18.327 1.00 86.19 92 GLY A O 1
ATOM 699 N N . CYS A 1 93 ? -15.499 -6.618 16.569 1.00 85.75 93 CYS A N 1
ATOM 700 C CA . CYS A 1 93 ? -16.868 -6.379 17.038 1.00 85.75 93 CYS A CA 1
ATOM 701 C C . CYS A 1 93 ? -17.162 -7.084 18.371 1.00 85.75 93 CYS A C 1
ATOM 703 O O . CYS A 1 93 ? -17.822 -6.506 19.233 1.00 85.75 93 CYS A O 1
ATOM 705 N N . SER A 1 94 ? -16.658 -8.305 18.563 1.00 84.81 94 SER A N 1
ATOM 706 C CA . SER A 1 94 ? -16.854 -9.072 19.800 1.00 84.81 94 SER A CA 1
ATOM 707 C C . SER A 1 94 ? -16.103 -8.451 20.981 1.00 84.81 94 SER A C 1
ATOM 709 O O . SER A 1 94 ? -16.680 -8.288 22.053 1.00 84.81 94 SER A O 1
ATOM 711 N N . LEU A 1 95 ? -14.847 -8.035 20.785 1.00 86.81 95 LEU A N 1
ATOM 712 C CA . LEU A 1 95 ? -14.059 -7.327 21.801 1.00 86.81 95 LEU A CA 1
ATOM 713 C C . LEU A 1 95 ? -14.709 -5.986 22.171 1.00 86.81 95 LEU A C 1
ATOM 715 O O . LEU A 1 95 ? -14.824 -5.667 23.354 1.00 86.81 95 LEU A O 1
ATOM 719 N N . ALA A 1 96 ? -15.212 -5.243 21.179 1.00 84.62 96 ALA A N 1
ATOM 720 C CA . ALA A 1 96 ? -15.937 -3.995 21.407 1.00 84.62 96 ALA A CA 1
ATOM 721 C C . ALA A 1 96 ? -17.247 -4.202 22.192 1.00 84.62 96 ALA A C 1
ATOM 723 O O . ALA A 1 96 ? -17.601 -3.363 23.017 1.00 84.62 96 ALA A O 1
ATOM 724 N N . ALA A 1 97 ? -17.951 -5.319 21.972 1.00 84.31 97 ALA A N 1
ATOM 725 C CA . ALA A 1 97 ? -19.181 -5.654 22.692 1.00 84.31 97 ALA A CA 1
ATOM 726 C C . ALA A 1 97 ? -18.939 -6.095 24.150 1.00 84.31 97 ALA A C 1
ATOM 728 O O . ALA A 1 97 ? -19.804 -5.890 24.999 1.00 84.31 97 ALA A O 1
ATOM 729 N N . ILE A 1 98 ? -17.778 -6.690 24.449 1.00 85.69 98 ILE A N 1
ATOM 730 C CA . ILE A 1 98 ? -17.393 -7.136 25.801 1.00 85.69 98 ILE A CA 1
ATOM 731 C C . ILE A 1 98 ? -16.950 -5.956 26.689 1.00 85.69 98 ILE A C 1
ATOM 733 O O . ILE A 1 98 ? -17.147 -5.997 27.906 1.00 85.69 98 ILE A O 1
ATOM 737 N N . GLY A 1 99 ? -16.370 -4.904 26.102 1.00 79.88 99 GLY A N 1
ATOM 738 C CA . GLY A 1 99 ? -15.974 -3.686 26.815 1.00 79.88 99 GLY A CA 1
ATOM 739 C C . GLY A 1 99 ? -14.768 -3.889 27.740 1.00 79.88 99 GLY A C 1
ATOM 740 O O . GLY A 1 99 ? -13.748 -4.432 27.326 1.00 79.88 99 GLY A O 1
ATOM 741 N N . GLU A 1 100 ? -14.876 -3.467 29.003 1.00 78.88 100 GLU A N 1
ATOM 742 C CA . GLU A 1 100 ? -13.772 -3.427 29.988 1.00 78.88 100 GLU A CA 1
ATOM 743 C C . GLU A 1 100 ? -13.027 -4.764 30.157 1.00 78.88 100 GLU A C 1
ATOM 745 O O . GLU A 1 100 ? -11.807 -4.796 30.298 1.00 78.88 100 GLU A O 1
ATOM 750 N N . LYS A 1 101 ? -13.728 -5.903 30.068 1.00 81.56 101 LYS A N 1
ATOM 751 C CA . LYS A 1 101 ? -13.093 -7.229 30.194 1.00 81.56 101 LYS A CA 1
ATOM 752 C C . LYS A 1 101 ? -12.187 -7.591 29.008 1.00 81.56 101 LYS A C 1
ATOM 754 O O . LYS A 1 101 ? -11.350 -8.480 29.142 1.00 81.56 101 LYS A O 1
ATOM 759 N N . ALA A 1 102 ? -12.352 -6.932 27.862 1.00 85.38 102 ALA A N 1
ATOM 760 C CA . ALA A 1 102 ? -11.553 -7.149 26.659 1.00 85.38 102 ALA A CA 1
ATOM 761 C C . ALA A 1 102 ? -10.315 -6.234 26.582 1.00 85.38 102 ALA A C 1
ATOM 763 O O . ALA A 1 102 ? -9.458 -6.448 25.724 1.00 85.38 102 ALA A O 1
ATOM 764 N N . GLU A 1 103 ? -10.179 -5.254 27.482 1.00 85.38 103 GLU A N 1
ATOM 765 C CA . GLU A 1 103 ? -9.091 -4.267 27.464 1.00 85.38 103 GLU A CA 1
ATOM 766 C C . GLU A 1 103 ? -7.675 -4.886 27.451 1.00 85.38 103 GLU A C 1
ATOM 768 O O . GLU A 1 103 ? -6.840 -4.422 26.668 1.00 85.38 103 GLU A O 1
ATOM 773 N N . PRO A 1 104 ? -7.370 -5.961 28.214 1.00 88.62 104 PRO A N 1
ATOM 774 C CA . PRO A 1 104 ? -6.051 -6.592 28.156 1.00 88.62 104 PRO A CA 1
ATOM 775 C C . PRO A 1 104 ? -5.730 -7.167 26.773 1.00 88.62 104 PRO A C 1
ATOM 777 O O . PRO A 1 104 ? -4.598 -7.061 26.308 1.00 88.62 104 PRO A O 1
ATOM 780 N N . ILE A 1 105 ? -6.728 -7.740 26.093 1.00 88.94 105 ILE A N 1
ATOM 781 C CA . ILE A 1 105 ? -6.562 -8.318 24.753 1.00 88.94 105 ILE A CA 1
ATOM 782 C C . ILE A 1 105 ? -6.307 -7.202 23.741 1.00 88.94 105 ILE A C 1
ATOM 784 O O . ILE A 1 105 ? -5.391 -7.309 22.931 1.00 88.94 105 ILE A O 1
ATOM 788 N N . VAL A 1 106 ? -7.064 -6.106 23.821 1.00 88.50 106 VAL A N 1
ATOM 789 C CA . VAL A 1 106 ? -6.880 -4.945 22.938 1.00 88.50 106 VAL A CA 1
ATOM 790 C C . VAL A 1 106 ? -5.479 -4.345 23.100 1.00 88.50 106 VAL A C 1
ATOM 792 O O . VAL A 1 106 ? -4.827 -4.078 22.098 1.00 88.50 106 VAL A O 1
ATOM 795 N N . LYS A 1 107 ? -4.964 -4.216 24.332 1.00 89.94 107 LYS A N 1
ATOM 796 C CA . LYS A 1 107 ? -3.593 -3.721 24.580 1.00 89.94 107 LYS A CA 1
ATOM 797 C C . LYS A 1 107 ? -2.506 -4.634 24.008 1.00 89.94 107 LYS A C 1
ATOM 799 O O . LYS A 1 107 ? -1.490 -4.145 23.515 1.00 89.94 107 LYS A O 1
ATOM 804 N N . VAL A 1 108 ? -2.703 -5.952 24.070 1.00 92.31 108 VAL A N 1
ATOM 805 C CA . VAL A 1 108 ? -1.776 -6.919 23.463 1.00 92.31 108 VAL A CA 1
ATOM 806 C C . VAL A 1 108 ? -1.789 -6.791 21.941 1.00 92.31 108 VAL A C 1
ATOM 808 O O . VAL A 1 108 ? -0.722 -6.745 21.332 1.00 92.31 108 VAL A O 1
ATOM 811 N N . LEU A 1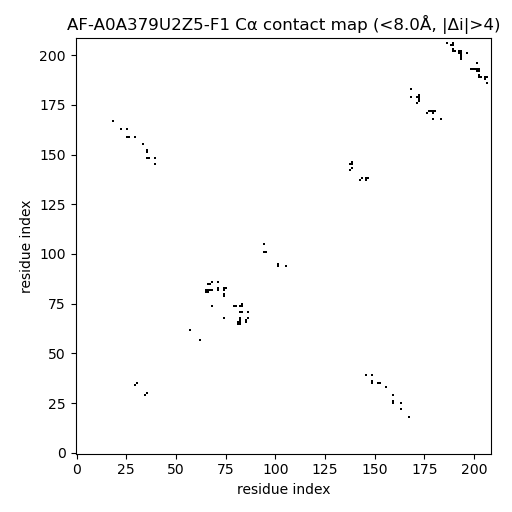 109 ? -2.975 -6.691 21.332 1.00 90.44 109 LEU A N 1
ATOM 812 C CA . LEU A 1 109 ? -3.116 -6.486 19.888 1.00 90.44 109 LEU A CA 1
ATOM 813 C C . LEU A 1 109 ? -2.471 -5.167 19.439 1.00 90.44 109 LEU A C 1
ATOM 815 O O . LEU A 1 109 ? -1.755 -5.157 18.445 1.00 90.44 109 LEU A O 1
ATOM 819 N N . ASP A 1 110 ? -2.653 -4.087 20.197 1.00 89.50 110 ASP A N 1
ATOM 820 C CA . ASP A 1 110 ? -2.026 -2.790 19.922 1.00 89.50 110 ASP A CA 1
ATOM 821 C C . ASP A 1 110 ? -0.491 -2.875 19.995 1.00 89.50 110 ASP A C 1
ATOM 823 O O . ASP A 1 110 ? 0.218 -2.490 19.067 1.00 89.50 110 ASP A O 1
ATOM 827 N N . SER A 1 111 ? 0.042 -3.509 21.043 1.00 90.44 111 SER A N 1
ATOM 828 C CA . SER A 1 111 ? 1.487 -3.746 21.177 1.00 90.44 111 SER A CA 1
ATOM 829 C C . SER A 1 111 ? 2.045 -4.583 20.020 1.00 90.44 111 SER A C 1
ATOM 831 O O . SER A 1 111 ? 3.152 -4.327 19.544 1.00 90.44 111 SER A O 1
ATOM 833 N N . LEU A 1 112 ? 1.280 -5.565 19.536 1.00 90.81 112 LEU A N 1
ATOM 834 C CA . LEU A 1 112 ? 1.659 -6.379 18.384 1.00 90.81 112 LEU A CA 1
ATOM 835 C C . LEU A 1 112 ? 1.757 -5.534 17.107 1.00 90.81 112 LEU A C 1
ATOM 837 O O . LEU A 1 112 ? 2.713 -5.709 16.353 1.00 90.81 112 LEU A O 1
ATOM 841 N N . VAL A 1 113 ? 0.830 -4.594 16.886 1.00 88.06 113 VAL A N 1
ATOM 842 C CA . VAL A 1 113 ? 0.894 -3.644 15.761 1.00 88.06 113 VAL A CA 1
ATOM 843 C C . VAL A 1 113 ? 2.191 -2.836 15.823 1.00 88.06 113 VAL A C 1
ATOM 845 O O . VAL A 1 113 ? 2.929 -2.809 14.840 1.00 88.06 113 VAL A O 1
ATOM 848 N N . TYR A 1 114 ? 2.549 -2.275 16.984 1.00 86.31 114 TYR A N 1
ATOM 849 C CA . TYR A 1 114 ? 3.819 -1.550 17.145 1.00 86.31 114 TYR A CA 1
ATOM 850 C C . 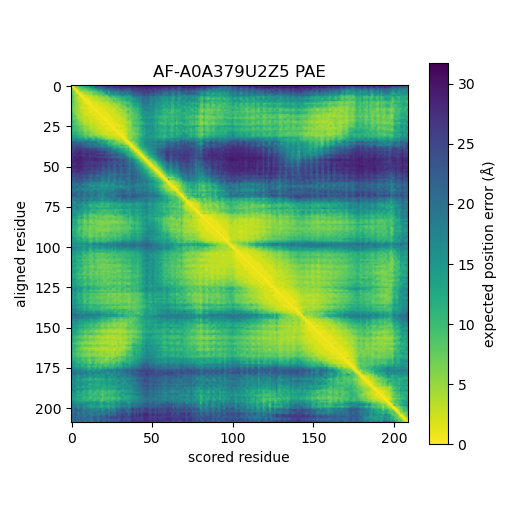TYR A 1 114 ? 5.046 -2.415 16.841 1.00 86.31 114 TYR A C 1
ATOM 852 O O . TYR A 1 114 ? 5.999 -1.948 16.210 1.00 86.31 114 TYR A O 1
ATOM 860 N N . VAL A 1 115 ? 5.036 -3.683 17.258 1.00 91.19 115 VAL A N 1
ATOM 861 C CA . VAL A 1 115 ? 6.122 -4.625 16.955 1.00 91.19 115 VAL A CA 1
ATOM 862 C C . VAL A 1 115 ? 6.199 -4.904 15.453 1.00 91.19 115 VAL A C 1
ATOM 864 O O . VAL A 1 115 ? 7.296 -4.874 14.897 1.00 91.19 115 VAL A O 1
ATOM 867 N N . MET A 1 116 ? 5.065 -5.118 14.778 1.00 87.50 116 MET A N 1
ATOM 868 C CA . MET A 1 116 ? 5.025 -5.323 13.325 1.00 87.50 116 MET A CA 1
ATOM 869 C C . MET A 1 116 ? 5.514 -4.089 12.558 1.00 87.50 116 MET A C 1
ATOM 871 O O . MET A 1 116 ? 6.308 -4.224 11.625 1.00 87.50 116 MET A O 1
ATOM 875 N N . LEU A 1 117 ? 5.125 -2.882 12.983 1.00 85.12 117 LEU A N 1
ATOM 876 C CA . LEU A 1 117 ? 5.615 -1.627 12.405 1.00 85.12 117 LEU A CA 1
ATOM 877 C C . LEU A 1 117 ? 7.133 -1.480 12.592 1.00 85.12 117 LEU A C 1
ATOM 879 O O . LEU A 1 117 ? 7.848 -1.134 11.649 1.00 85.12 117 LEU A O 1
ATOM 883 N N . LYS A 1 118 ? 7.661 -1.809 13.779 1.00 85.88 118 LYS A N 1
ATOM 884 C CA . LYS A 1 118 ? 9.105 -1.752 14.049 1.00 85.88 118 LYS A CA 1
ATOM 885 C C . LYS A 1 118 ? 9.888 -2.778 13.232 1.00 85.88 118 LYS A C 1
ATOM 887 O O . LYS A 1 118 ? 10.942 -2.446 12.691 1.00 85.88 118 LYS A O 1
ATOM 892 N N . LEU A 1 119 ? 9.365 -3.998 13.119 1.00 89.12 119 LEU A N 1
ATOM 893 C CA . LEU A 1 119 ? 9.942 -5.064 12.304 1.00 89.12 119 LEU A CA 1
ATOM 894 C C . LEU A 1 119 ? 9.975 -4.662 10.829 1.00 89.12 119 LEU A C 1
ATOM 896 O O . LEU A 1 119 ? 11.014 -4.798 10.187 1.00 89.12 119 LEU A O 1
ATOM 900 N N . THR A 1 120 ? 8.884 -4.091 10.319 1.00 86.94 120 THR A N 1
ATOM 901 C CA . THR A 1 120 ? 8.816 -3.561 8.949 1.00 86.94 120 THR A CA 1
ATOM 902 C C . THR A 1 120 ? 9.873 -2.476 8.734 1.0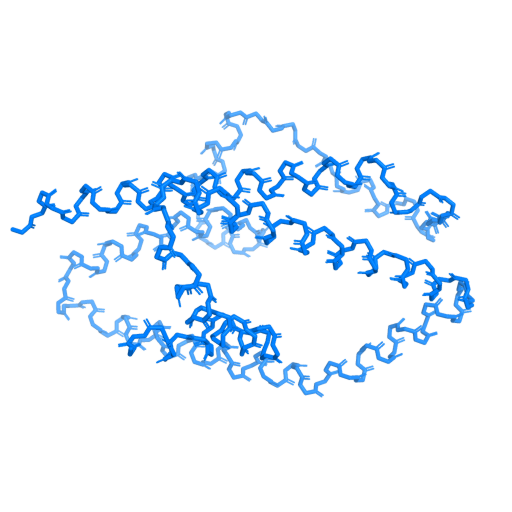0 86.94 120 THR A C 1
ATOM 904 O O . THR A 1 120 ? 10.567 -2.493 7.721 1.00 86.94 120 THR A O 1
ATOM 907 N N . GLY A 1 121 ? 10.093 -1.599 9.720 1.00 85.75 121 GLY A N 1
ATOM 908 C CA . GLY A 1 121 ? 11.175 -0.610 9.683 1.00 85.75 121 GLY A CA 1
ATOM 909 C C . GLY A 1 121 ? 12.577 -1.227 9.595 1.00 85.75 121 GLY A C 1
ATOM 910 O O . GLY A 1 121 ? 13.419 -0.731 8.848 1.00 85.75 121 GLY A O 1
ATOM 911 N N . TYR A 1 122 ? 12.836 -2.334 10.300 1.00 88.19 122 TYR A N 1
ATOM 912 C CA . TYR A 1 122 ? 14.105 -3.059 10.168 1.00 88.19 122 TYR A CA 1
ATOM 913 C C . TYR A 1 122 ? 14.268 -3.691 8.788 1.00 88.19 122 TYR A C 1
ATOM 915 O O . TYR A 1 122 ? 15.335 -3.564 8.193 1.00 88.19 122 TYR A O 1
ATOM 923 N N . VAL A 1 123 ? 13.219 -4.312 8.245 1.00 89.19 123 VAL A N 1
ATOM 924 C CA . VAL A 1 123 ? 13.239 -4.858 6.878 1.00 89.19 123 VAL A CA 1
ATOM 925 C C . VAL A 1 123 ? 13.501 -3.746 5.858 1.00 89.19 123 VAL A C 1
ATOM 927 O O . VAL A 1 123 ? 14.297 -3.924 4.938 1.00 89.19 123 VAL A O 1
ATOM 930 N N . MET A 1 124 ? 12.916 -2.565 6.062 1.00 88.00 124 MET A N 1
ATOM 931 C CA . MET A 1 124 ? 13.107 -1.410 5.186 1.00 88.00 124 MET A CA 1
ATOM 932 C C . MET A 1 124 ? 14.545 -0.867 5.211 1.00 88.00 124 MET A C 1
ATOM 934 O O . MET A 1 124 ? 15.012 -0.364 4.193 1.00 88.00 124 MET A O 1
ATOM 938 N N . LEU A 1 125 ? 15.297 -1.047 6.307 1.00 88.38 125 LEU A N 1
ATOM 939 C CA . LEU A 1 125 ? 16.739 -0.752 6.348 1.00 88.38 125 LEU A CA 1
ATOM 940 C C . LEU A 1 125 ? 17.552 -1.643 5.394 1.00 88.38 125 LEU A C 1
ATOM 942 O O . LEU A 1 125 ? 18.554 -1.196 4.839 1.00 88.38 125 LEU A O 1
ATOM 946 N N . PHE A 1 126 ? 17.122 -2.892 5.193 1.00 89.88 126 PHE A N 1
ATOM 947 C CA . PHE A 1 126 ? 17.745 -3.836 4.259 1.00 89.88 126 PHE A CA 1
ATOM 948 C C . PHE A 1 126 ? 17.202 -3.714 2.828 1.00 89.88 126 PHE A C 1
ATOM 950 O O . PHE A 1 126 ? 17.760 -4.316 1.902 1.00 89.88 126 PHE A O 1
ATOM 957 N N . ALA A 1 127 ? 16.146 -2.923 2.612 1.00 89.06 127 ALA A N 1
ATOM 958 C CA . ALA A 1 127 ? 15.554 -2.727 1.294 1.00 89.06 127 ALA A CA 1
ATOM 959 C C . ALA A 1 127 ? 16.556 -2.196 0.249 1.00 89.06 127 ALA A C 1
ATOM 961 O O . ALA A 1 127 ? 16.573 -2.759 -0.842 1.00 89.06 127 ALA A O 1
ATOM 962 N N . PRO A 1 128 ? 17.448 -1.220 0.533 1.00 88.31 128 PRO A N 1
ATOM 963 C CA . PRO A 1 128 ? 18.403 -0.730 -0.464 1.00 88.31 128 PRO A CA 1
ATOM 964 C C . PRO A 1 128 ? 19.339 -1.825 -0.982 1.00 88.31 128 PRO A C 1
ATOM 966 O O . PRO A 1 128 ? 19.575 -1.918 -2.184 1.00 88.31 128 PRO A O 1
ATOM 969 N N . LEU A 1 129 ? 19.825 -2.694 -0.088 1.00 93.00 129 LEU A N 1
ATOM 970 C CA . LEU A 1 129 ? 20.685 -3.819 -0.457 1.00 93.00 129 LEU A CA 1
ATOM 971 C C . LEU A 1 129 ? 19.914 -4.854 -1.286 1.00 93.00 129 LEU A C 1
ATOM 973 O O . LEU A 1 129 ? 20.416 -5.338 -2.298 1.00 93.00 129 LEU A O 1
ATOM 977 N N . THR A 1 130 ? 18.681 -5.155 -0.878 1.00 89.19 130 THR A N 1
ATOM 978 C CA . THR A 1 130 ? 17.812 -6.128 -1.556 1.00 89.19 130 THR A CA 1
ATOM 979 C C . THR A 1 130 ? 17.427 -5.652 -2.955 1.00 89.19 130 THR A C 1
ATOM 981 O O . THR A 1 130 ? 17.527 -6.408 -3.917 1.00 89.19 130 THR A O 1
ATOM 984 N N . VAL A 1 131 ? 17.044 -4.380 -3.092 1.00 90.06 131 VAL A N 1
ATOM 985 C CA . VAL A 1 131 ? 16.699 -3.754 -4.374 1.00 90.06 131 VAL A CA 1
ATOM 986 C C . VAL A 1 131 ? 17.925 -3.679 -5.281 1.00 90.06 131 VAL A C 1
ATOM 988 O O . VAL A 1 131 ? 17.817 -4.009 -6.459 1.00 90.06 131 VAL A O 1
ATOM 991 N N . PHE A 1 132 ? 19.099 -3.321 -4.750 1.00 88.81 132 PHE A N 1
ATOM 992 C CA . PHE A 1 132 ? 20.343 -3.329 -5.522 1.00 88.81 132 PHE A CA 1
ATOM 993 C C . PHE A 1 132 ? 20.678 -4.729 -6.047 1.00 88.81 132 PHE A C 1
ATOM 995 O O . PHE A 1 132 ? 20.961 -4.885 -7.233 1.00 88.81 132 PHE A O 1
ATOM 1002 N N . ALA A 1 133 ? 20.599 -5.755 -5.195 1.00 90.06 133 ALA A N 1
ATOM 1003 C CA . ALA A 1 133 ? 20.842 -7.138 -5.595 1.00 90.06 133 ALA A CA 1
ATOM 1004 C C . ALA A 1 133 ? 19.834 -7.617 -6.655 1.00 90.06 133 ALA A C 1
ATOM 1006 O O . ALA A 1 133 ? 20.239 -8.193 -7.664 1.00 90.06 133 ALA A O 1
ATOM 1007 N N . ALA A 1 134 ? 18.543 -7.323 -6.471 1.00 87.88 134 ALA A N 1
ATOM 1008 C CA . ALA A 1 134 ? 17.485 -7.699 -7.407 1.00 87.88 134 ALA A CA 1
ATOM 1009 C C . ALA A 1 134 ? 17.649 -7.018 -8.776 1.00 87.88 134 ALA A C 1
ATOM 1011 O O . ALA A 1 134 ? 17.579 -7.679 -9.810 1.00 87.88 134 ALA A O 1
ATOM 1012 N N . ILE A 1 135 ? 17.916 -5.707 -8.792 1.00 87.06 135 ILE A N 1
ATOM 1013 C CA . ILE A 1 135 ? 18.135 -4.947 -10.027 1.00 87.06 135 ILE A CA 1
ATOM 1014 C C . ILE A 1 135 ? 19.418 -5.403 -10.729 1.00 87.06 135 ILE A C 1
ATOM 1016 O O . ILE A 1 135 ? 19.418 -5.580 -11.945 1.00 87.06 135 ILE A O 1
ATOM 1020 N N . SER A 1 136 ? 20.501 -5.617 -9.980 1.00 87.31 136 SER A N 1
ATOM 1021 C CA . SER A 1 136 ? 21.770 -6.102 -10.529 1.00 87.31 136 SER A CA 1
ATOM 1022 C C . SER A 1 136 ? 21.610 -7.480 -11.181 1.00 87.31 136 SER A C 1
ATOM 1024 O O . SER A 1 136 ? 22.029 -7.663 -12.322 1.00 87.31 136 SER A O 1
ATOM 1026 N N . GLY A 1 137 ? 20.922 -8.417 -10.516 1.00 85.19 137 GLY A N 1
ATOM 1027 C CA . GLY A 1 137 ? 20.606 -9.734 -11.079 1.00 85.19 137 GLY A CA 1
ATOM 1028 C C . GLY A 1 137 ? 19.748 -9.645 -12.344 1.00 85.19 137 GLY A C 1
ATOM 1029 O O . GLY A 1 137 ? 20.056 -10.277 -13.352 1.00 85.19 137 GLY A O 1
ATOM 1030 N N . LEU A 1 138 ? 18.734 -8.776 -12.337 1.00 83.25 138 LEU A N 1
ATOM 1031 C CA . LEU A 1 138 ? 17.873 -8.547 -13.497 1.00 83.25 138 LEU A CA 1
ATOM 1032 C C . LEU A 1 138 ? 18.650 -7.992 -14.703 1.00 83.25 138 LEU A C 1
ATOM 1034 O O . LEU A 1 138 ? 18.432 -8.433 -15.831 1.00 83.25 138 LEU A O 1
ATOM 1038 N N . ILE A 1 139 ? 19.582 -7.059 -14.477 1.00 84.62 139 ILE A N 1
ATOM 1039 C CA . ILE A 1 139 ? 20.455 -6.512 -15.529 1.00 84.62 139 ILE A CA 1
ATOM 1040 C C . ILE A 1 139 ? 21.456 -7.571 -16.013 1.00 84.62 139 ILE A C 1
ATOM 1042 O O . ILE A 1 139 ? 21.722 -7.639 -17.211 1.00 84.62 139 ILE A O 1
ATOM 1046 N N . ALA A 1 140 ? 21.995 -8.404 -15.120 1.00 84.75 140 ALA A N 1
ATOM 1047 C CA . ALA A 1 140 ? 22.938 -9.460 -15.485 1.00 84.75 140 ALA A CA 1
ATOM 1048 C C . ALA A 1 140 ? 22.299 -10.527 -16.391 1.00 84.75 140 ALA A C 1
ATOM 1050 O O . ALA A 1 140 ? 22.930 -10.976 -17.344 1.00 84.75 140 ALA A O 1
ATOM 1051 N N . GLU A 1 141 ? 21.043 -10.901 -16.133 1.00 80.44 141 GLU A N 1
ATOM 1052 C CA . GLU A 1 141 ? 20.327 -11.903 -16.931 1.00 80.44 141 GLU A CA 1
ATOM 1053 C C . GLU A 1 141 ? 19.706 -11.339 -18.215 1.00 80.44 141 GLU A C 1
ATOM 1055 O O . GLU A 1 141 ? 19.657 -12.022 -19.239 1.00 80.44 141 GLU A O 1
ATOM 1060 N N . ARG A 1 142 ? 19.166 -10.115 -18.164 1.00 73.62 142 ARG A N 1
ATOM 1061 C CA . ARG A 1 142 ? 18.285 -9.572 -19.216 1.00 73.62 142 ARG A CA 1
ATOM 1062 C C . ARG A 1 142 ? 18.807 -8.289 -19.870 1.00 73.62 142 ARG A C 1
ATOM 1064 O O . ARG A 1 142 ? 18.191 -7.781 -20.807 1.00 73.62 142 ARG A O 1
ATOM 1071 N N . GLY A 1 143 ? 19.946 -7.775 -19.412 1.00 79.62 143 GLY A N 1
ATOM 1072 C CA . GLY A 1 143 ? 20.591 -6.578 -19.941 1.00 79.62 143 GLY A CA 1
ATOM 1073 C C . GLY A 1 143 ? 19.867 -5.268 -19.609 1.00 79.62 143 GLY A C 1
ATOM 1074 O O . GLY A 1 14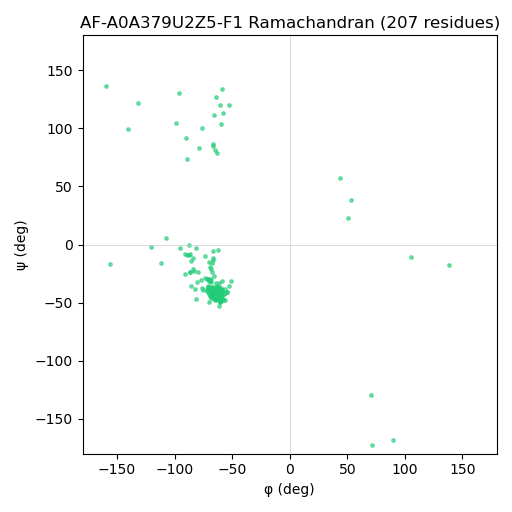3 ? 18.889 -5.211 -18.865 1.00 79.62 143 GLY A O 1
ATOM 1075 N N . LEU A 1 144 ? 20.353 -4.178 -20.209 1.00 78.38 144 LEU A N 1
ATOM 1076 C CA . LEU A 1 144 ? 19.841 -2.813 -20.005 1.00 78.38 144 LEU A CA 1
ATOM 1077 C C . LEU A 1 144 ? 18.447 -2.562 -20.605 1.00 78.38 144 LEU A C 1
ATOM 1079 O O . LEU A 1 144 ? 17.798 -1.585 -20.238 1.00 78.38 144 LEU A O 1
ATOM 1083 N N . GLY A 1 145 ? 17.957 -3.437 -21.491 1.00 73.62 145 GLY A N 1
ATOM 1084 C CA . GLY A 1 145 ? 16.629 -3.294 -22.100 1.00 73.62 145 GLY A CA 1
ATOM 1085 C C . GLY A 1 145 ? 15.492 -3.319 -21.072 1.00 73.62 145 GLY A C 1
ATOM 1086 O O . GLY A 1 145 ? 14.518 -2.583 -21.210 1.00 73.62 145 GLY A O 1
ATOM 1087 N N . VAL A 1 146 ? 15.657 -4.079 -19.983 1.00 76.38 146 VAL A N 1
ATOM 1088 C CA . VAL A 1 146 ? 14.647 -4.179 -18.917 1.00 76.38 146 VAL A CA 1
ATOM 1089 C C . VAL A 1 146 ? 14.492 -2.875 -18.135 1.00 76.38 146 VAL A C 1
ATOM 1091 O O . VAL A 1 146 ? 13.389 -2.562 -17.693 1.00 76.38 146 VAL A O 1
ATOM 1094 N N . MET A 1 147 ? 15.550 -2.067 -18.021 1.00 77.44 147 MET A N 1
ATOM 1095 C CA . MET A 1 147 ? 15.465 -0.752 -17.375 1.00 77.44 147 MET A CA 1
ATOM 1096 C C . MET A 1 147 ? 14.583 0.222 -18.155 1.00 77.44 147 MET A C 1
ATOM 1098 O O . MET A 1 147 ? 13.819 0.973 -17.552 1.00 77.44 147 MET A O 1
ATOM 1102 N N . VAL A 1 148 ? 14.638 0.182 -19.489 1.00 78.94 148 VAL A N 1
ATOM 1103 C CA . VAL A 1 148 ? 13.779 1.021 -20.338 1.00 78.94 148 VAL A CA 1
ATOM 1104 C C . VAL A 1 148 ? 12.321 0.602 -20.185 1.00 78.94 148 VAL A C 1
ATOM 1106 O O . VAL A 1 148 ? 11.459 1.451 -19.972 1.00 78.94 148 VAL A O 1
ATOM 1109 N N . SER A 1 149 ? 12.041 -0.701 -20.213 1.00 76.62 149 SER A N 1
ATOM 1110 C CA . SER A 1 149 ? 10.688 -1.218 -20.008 1.00 76.62 149 SER A CA 1
ATOM 1111 C C . SER A 1 149 ? 10.131 -0.904 -18.617 1.00 76.62 149 SER A C 1
ATOM 1113 O O . SER A 1 149 ? 8.983 -0.483 -18.505 1.00 76.62 149 SER A O 1
ATOM 1115 N N . ALA A 1 150 ? 10.942 -1.050 -17.565 1.00 79.81 150 ALA A N 1
ATOM 1116 C CA . ALA A 1 150 ? 10.559 -0.665 -16.208 1.00 79.81 150 ALA A CA 1
ATOM 1117 C C . ALA A 1 150 ? 10.280 0.845 -16.105 1.00 79.81 150 ALA A C 1
ATOM 1119 O O . ALA A 1 150 ? 9.338 1.255 -15.428 1.00 79.81 150 ALA A O 1
ATOM 1120 N N . GLY A 1 151 ? 11.056 1.670 -16.814 1.00 81.94 151 GLY A N 1
ATOM 1121 C CA . GLY A 1 151 ? 10.835 3.111 -16.915 1.00 81.94 151 GLY A CA 1
ATOM 1122 C C . GLY A 1 151 ? 9.528 3.477 -17.624 1.00 81.94 151 GLY A C 1
ATOM 1123 O O . GLY A 1 151 ? 8.789 4.320 -17.121 1.00 81.94 151 GLY A O 1
ATOM 1124 N N . ILE A 1 152 ? 9.211 2.822 -18.747 1.00 81.88 152 ILE A N 1
ATOM 1125 C CA . ILE A 1 152 ? 7.938 3.012 -19.468 1.00 81.88 152 ILE A CA 1
ATOM 1126 C C . ILE A 1 152 ? 6.763 2.616 -18.568 1.00 81.88 152 ILE A C 1
ATOM 1128 O O . ILE A 1 152 ? 5.837 3.405 -18.401 1.00 81.88 152 ILE A O 1
ATOM 1132 N N . PHE A 1 153 ? 6.848 1.458 -17.906 1.00 82.25 153 PHE A N 1
ATOM 1133 C CA . PHE A 1 153 ? 5.824 1.003 -16.965 1.00 82.25 153 PHE A CA 1
ATOM 1134 C C . PHE A 1 153 ? 5.617 1.985 -15.802 1.00 82.25 153 PHE A C 1
ATOM 1136 O O . PHE A 1 153 ? 4.483 2.329 -15.472 1.00 82.25 153 PHE A O 1
ATOM 1143 N N . MET A 1 154 ? 6.701 2.494 -15.206 1.00 84.50 154 MET A N 1
ATOM 1144 C CA . MET A 1 154 ? 6.612 3.526 -14.167 1.00 84.50 154 MET A CA 1
ATOM 1145 C C . MET A 1 154 ? 5.981 4.819 -14.695 1.00 84.50 154 MET A C 1
ATOM 1147 O O . MET A 1 154 ? 5.165 5.428 -14.005 1.00 84.50 154 MET A O 1
ATOM 1151 N N . GLY A 1 155 ? 6.316 5.233 -15.919 1.00 84.19 155 GLY A N 1
ATOM 1152 C CA . GLY A 1 155 ? 5.710 6.395 -16.569 1.00 84.19 155 GLY A CA 1
ATOM 1153 C C . GLY A 1 155 ? 4.201 6.240 -16.757 1.00 84.19 155 GLY A C 1
ATOM 1154 O O . GLY A 1 155 ? 3.441 7.141 -16.401 1.00 84.19 155 GLY A O 1
ATOM 1155 N N . GLU A 1 156 ? 3.756 5.084 -17.245 1.00 82.44 156 GLU A N 1
ATOM 1156 C CA . GLU A 1 156 ? 2.335 4.756 -17.398 1.00 82.44 156 GLU A CA 1
ATOM 1157 C C . GLU A 1 156 ? 1.604 4.709 -16.056 1.00 82.44 156 GLU A C 1
ATOM 1159 O O . GLU A 1 156 ? 0.489 5.224 -15.939 1.00 82.44 156 GLU A O 1
ATOM 1164 N N . PHE A 1 157 ? 2.238 4.154 -15.022 1.00 82.31 157 PHE A N 1
ATOM 1165 C CA . PHE A 1 157 ? 1.693 4.146 -13.670 1.00 82.31 157 PHE A CA 1
ATOM 1166 C C . PHE A 1 157 ? 1.465 5.571 -13.145 1.00 82.31 157 PHE A C 1
ATOM 1168 O O . PHE A 1 157 ? 0.364 5.890 -12.690 1.00 82.31 157 PHE A O 1
ATOM 1175 N N . TYR A 1 158 ? 2.458 6.459 -13.260 1.00 85.06 158 TYR A N 1
ATOM 1176 C CA . TYR A 1 158 ? 2.312 7.855 -12.833 1.00 85.06 158 TYR A CA 1
ATOM 1177 C C . TYR A 1 158 ? 1.288 8.628 -13.669 1.00 85.06 158 TYR A C 1
ATOM 1179 O O . TYR A 1 158 ? 0.535 9.433 -13.118 1.00 85.06 158 TYR A O 1
ATOM 1187 N N . LEU A 1 159 ? 1.209 8.363 -14.975 1.00 84.88 159 LEU A N 1
ATOM 1188 C CA . LEU A 1 159 ? 0.203 8.956 -15.857 1.00 84.88 159 LEU A CA 1
ATOM 1189 C C . LEU A 1 159 ? -1.214 8.510 -15.469 1.00 84.88 159 LEU A C 1
ATOM 1191 O O . LEU A 1 159 ? -2.109 9.345 -15.338 1.00 84.88 159 LEU A O 1
ATOM 1195 N N . THR A 1 160 ? -1.401 7.215 -15.207 1.00 82.88 160 THR A N 1
ATOM 1196 C CA . THR A 1 160 ? -2.657 6.631 -14.707 1.00 82.88 160 THR A CA 1
ATOM 1197 C C . THR A 1 160 ? -3.055 7.259 -13.378 1.00 82.88 160 THR A C 1
ATOM 1199 O O . THR A 1 160 ? -4.203 7.668 -13.202 1.00 82.88 160 THR A O 1
ATOM 1202 N N . LEU A 1 161 ? -2.103 7.383 -12.450 1.00 84.06 161 LEU A N 1
ATOM 1203 C CA . LEU A 1 161 ? -2.336 7.969 -11.135 1.00 84.06 161 LEU A CA 1
ATOM 1204 C C . LEU A 1 161 ? -2.736 9.449 -11.240 1.00 84.06 161 LEU A C 1
ATOM 1206 O O . LEU A 1 161 ? -3.686 9.878 -10.585 1.00 84.06 161 LEU A O 1
ATOM 1210 N N . GLY A 1 162 ? -2.069 10.216 -12.108 1.00 83.06 162 GLY A N 1
ATOM 1211 C CA . GLY A 1 162 ? -2.421 11.607 -12.393 1.00 83.06 162 GLY A CA 1
ATOM 1212 C C . GLY A 1 162 ? -3.807 11.750 -13.028 1.00 83.06 162 GLY A C 1
ATOM 1213 O O . GLY A 1 162 ? -4.588 12.613 -12.623 1.00 83.06 162 GLY A O 1
ATOM 1214 N N . MET A 1 163 ? -4.153 10.872 -13.973 1.00 82.50 163 MET A N 1
ATOM 1215 C CA . MET A 1 163 ? -5.475 10.849 -14.606 1.00 82.50 163 MET A CA 1
ATOM 1216 C C . MET A 1 163 ? -6.579 10.502 -13.601 1.00 82.50 163 MET A C 1
ATOM 1218 O O . MET A 1 163 ? -7.620 11.161 -13.579 1.00 82.50 163 MET A O 1
ATOM 1222 N N . LEU A 1 164 ? -6.337 9.524 -12.724 1.00 82.06 164 LEU A N 1
ATOM 1223 C CA . LEU A 1 164 ? -7.244 9.169 -11.634 1.00 82.06 164 LEU A CA 1
ATOM 1224 C C . LEU A 1 164 ? -7.499 10.367 -10.711 1.00 82.06 164 LEU A C 1
ATOM 1226 O O . LEU A 1 164 ? -8.650 10.670 -10.397 1.00 82.06 164 LEU A O 1
ATOM 1230 N N . TRP A 1 165 ? -6.440 11.073 -10.307 1.00 80.81 165 TRP A N 1
ATOM 1231 C CA . TRP A 1 165 ? -6.552 12.280 -9.488 1.00 80.81 165 TRP A CA 1
ATOM 1232 C C . TRP A 1 165 ? -7.356 13.376 -10.186 1.00 80.81 165 TRP A C 1
ATOM 1234 O O . TRP A 1 165 ? -8.262 13.944 -9.579 1.00 80.81 165 TRP A O 1
ATOM 1244 N N . ALA A 1 166 ? -7.083 13.641 -11.466 1.00 81.31 166 ALA A N 1
ATOM 1245 C CA . ALA A 1 166 ? -7.821 14.629 -12.248 1.00 81.31 166 ALA A CA 1
ATOM 1246 C C . ALA A 1 166 ? -9.318 14.289 -12.339 1.00 81.31 166 ALA A C 1
ATOM 1248 O O . ALA A 1 166 ? -10.164 15.166 -12.168 1.00 81.31 166 ALA A O 1
ATOM 1249 N N . ILE A 1 167 ? -9.653 13.012 -12.543 1.00 80.81 167 ILE A N 1
ATOM 1250 C CA . ILE A 1 167 ? -11.037 12.532 -12.616 1.00 80.81 167 ILE A CA 1
ATOM 1251 C C . ILE A 1 167 ? -11.732 12.637 -11.258 1.00 80.81 167 ILE A C 1
ATOM 1253 O O . ILE A 1 167 ? -12.845 13.154 -11.197 1.00 80.81 167 ILE A O 1
ATOM 1257 N N . LEU A 1 168 ? -11.093 12.216 -10.163 1.00 77.88 168 LEU A N 1
ATOM 1258 C CA . LEU A 1 168 ? -11.667 12.320 -8.816 1.00 77.88 168 LEU A CA 1
ATOM 1259 C C . LEU A 1 168 ? -11.870 13.781 -8.388 1.00 77.88 168 LEU A C 1
ATOM 1261 O O . LEU A 1 168 ? -12.917 14.125 -7.831 1.00 77.88 168 LEU A O 1
ATOM 1265 N N . ILE A 1 169 ? -10.913 14.666 -8.682 1.00 76.88 169 ILE A N 1
ATOM 1266 C CA . ILE A 1 169 ? -11.035 16.107 -8.417 1.00 76.88 169 ILE A CA 1
ATOM 1267 C C . ILE A 1 169 ? -12.127 16.725 -9.306 1.00 76.88 169 ILE A C 1
ATOM 1269 O O . ILE A 1 169 ? -12.931 17.516 -8.819 1.00 76.88 169 ILE A O 1
ATOM 1273 N N . GLY A 1 170 ? -12.225 16.329 -10.577 1.00 77.50 170 GLY A N 1
ATOM 1274 C CA . GLY A 1 170 ? -13.267 16.797 -11.497 1.00 77.50 170 GLY A CA 1
ATOM 1275 C C . GLY A 1 170 ? -14.679 16.360 -11.091 1.00 77.50 170 GLY A C 1
ATOM 1276 O O . GLY A 1 170 ? -15.584 17.189 -11.007 1.00 77.50 170 GLY A O 1
ATOM 1277 N N . LEU A 1 171 ? -14.863 15.075 -10.770 1.00 77.44 171 LEU A N 1
ATOM 1278 C CA . LEU A 1 171 ? -16.126 14.513 -10.272 1.00 77.44 171 LEU A CA 1
ATOM 1279 C C . LEU A 1 171 ? -16.548 15.163 -8.960 1.00 77.44 171 LEU A C 1
ATOM 1281 O O . LEU A 1 171 ? -17.707 15.544 -8.801 1.00 77.44 171 LEU A O 1
ATOM 1285 N N . SER A 1 172 ? -15.612 15.323 -8.024 1.00 70.75 172 SER A N 1
ATOM 1286 C CA . SER A 1 172 ? -15.918 15.998 -6.768 1.00 70.75 172 SER A CA 1
ATOM 1287 C C . SER A 1 172 ? -16.326 17.453 -7.029 1.00 70.75 172 SER A C 1
ATOM 1289 O O . SER A 1 172 ? -17.374 17.869 -6.527 1.00 70.75 172 SER A O 1
ATOM 1291 N N . ALA A 1 173 ? -15.576 18.209 -7.847 1.00 72.25 173 ALA A N 1
ATOM 1292 C CA . ALA A 1 173 ? -15.864 19.612 -8.178 1.00 72.25 173 ALA A CA 1
ATOM 1293 C C . ALA A 1 173 ? -17.265 19.797 -8.777 1.00 72.25 173 ALA A C 1
ATOM 1295 O O . ALA A 1 173 ? -17.960 20.753 -8.432 1.00 72.25 173 ALA A O 1
ATOM 1296 N N . MET A 1 174 ? -17.705 18.856 -9.615 1.00 69.94 174 MET A N 1
ATOM 1297 C CA . MET A 1 174 ? -19.034 18.860 -10.229 1.00 69.94 174 MET A CA 1
ATOM 1298 C C . MET A 1 174 ? -20.166 18.571 -9.225 1.00 69.94 174 MET A C 1
ATOM 1300 O O . MET A 1 174 ? -21.262 19.102 -9.378 1.00 69.94 174 MET A O 1
ATOM 1304 N N . ILE A 1 175 ? -19.913 17.764 -8.188 1.00 68.94 175 ILE A N 1
ATOM 1305 C CA . ILE A 1 175 ? -20.922 17.370 -7.187 1.00 68.94 175 ILE A CA 1
ATOM 1306 C C . ILE A 1 175 ? -21.044 18.397 -6.044 1.00 68.94 175 ILE A C 1
ATOM 1308 O O . ILE A 1 175 ? -22.143 18.606 -5.532 1.00 68.94 175 ILE A O 1
ATOM 1312 N N . VAL A 1 176 ? -19.942 19.035 -5.620 1.00 67.69 176 VAL A N 1
ATOM 1313 C CA . VAL A 1 176 ? -19.904 19.911 -4.421 1.00 67.69 176 VAL A CA 1
ATOM 1314 C C . VAL A 1 176 ? -19.697 21.401 -4.760 1.00 67.69 176 VAL A C 1
ATOM 1316 O O . VAL A 1 176 ? -19.971 22.263 -3.926 1.00 67.69 176 VAL A O 1
ATOM 1319 N N . GLY A 1 177 ? -19.264 21.745 -5.980 1.00 67.94 177 GLY A N 1
ATOM 1320 C CA . GLY A 1 177 ? -19.079 23.131 -6.439 1.00 67.94 177 GLY A CA 1
ATOM 1321 C C . GLY A 1 177 ? -17.681 23.737 -6.171 1.00 67.94 177 GLY A C 1
ATOM 1322 O O . GLY A 1 177 ? -16.742 23.025 -5.805 1.00 67.94 177 GLY A O 1
ATOM 1323 N N . PRO A 1 178 ? -17.500 25.071 -6.331 1.00 61.53 178 PRO A N 1
ATOM 1324 C CA . PRO A 1 178 ? -16.185 25.746 -6.369 1.00 61.53 178 PRO A CA 1
ATOM 1325 C C . PRO A 1 178 ? -15.385 25.713 -5.053 1.00 61.53 178 PRO A C 1
ATOM 1327 O O . PRO A 1 178 ? -14.186 26.009 -5.041 1.00 61.53 178 PRO A O 1
ATOM 1330 N N . CYS A 1 179 ? -16.015 25.302 -3.947 1.00 60.34 179 CYS A N 1
ATOM 1331 C CA . CYS A 1 179 ? -15.368 25.140 -2.642 1.00 60.34 179 CYS A CA 1
ATOM 1332 C C . CYS A 1 179 ? -14.318 24.006 -2.627 1.00 60.34 179 CYS A C 1
ATOM 1334 O O . CYS A 1 179 ? -13.490 23.934 -1.718 1.00 60.34 179 CYS A O 1
ATOM 1336 N N . ILE A 1 180 ? -14.297 23.150 -3.656 1.00 63.44 180 ILE A N 1
ATOM 1337 C CA . ILE A 1 180 ? -13.333 22.051 -3.782 1.00 63.44 180 ILE A CA 1
ATOM 1338 C C . ILE A 1 180 ? -11.918 22.504 -4.077 1.00 63.44 180 ILE A C 1
ATOM 1340 O O . ILE A 1 180 ? -10.996 21.872 -3.587 1.00 63.44 180 ILE A O 1
ATOM 1344 N N . SER A 1 181 ? -11.707 23.633 -4.754 1.00 60.25 181 SER A N 1
ATOM 1345 C CA . SER A 1 181 ? -10.339 24.137 -4.957 1.00 60.25 181 SER A CA 1
ATOM 1346 C C . SER A 1 181 ? -9.603 24.390 -3.629 1.00 60.25 181 SER A C 1
ATOM 1348 O O . SER A 1 181 ? -8.391 24.195 -3.541 1.00 60.25 181 SER A O 1
ATOM 1350 N N . ARG A 1 182 ? -10.343 24.761 -2.573 1.00 61.53 182 ARG A N 1
ATOM 1351 C CA . ARG A 1 182 ? -9.816 24.933 -1.215 1.00 61.53 182 ARG A CA 1
ATOM 1352 C C . ARG A 1 182 ? -9.565 23.590 -0.527 1.00 61.53 182 ARG A C 1
ATOM 1354 O O . ARG A 1 182 ? -8.546 23.441 0.136 1.00 61.53 182 ARG A O 1
ATOM 1361 N N . LEU A 1 183 ? -10.451 22.613 -0.726 1.00 61.34 183 LEU A N 1
ATOM 1362 C CA . LEU A 1 183 ? -10.321 21.263 -0.169 1.00 61.34 183 LEU A CA 1
ATOM 1363 C C . LEU A 1 183 ? -9.188 20.465 -0.832 1.00 61.34 183 LEU A C 1
ATOM 1365 O O . LEU A 1 183 ? -8.405 19.829 -0.141 1.00 61.34 183 LEU A O 1
ATOM 1369 N N . THR A 1 184 ? -9.045 20.542 -2.156 1.00 64.31 184 THR A N 1
ATOM 1370 C CA . THR A 1 184 ? -7.947 19.911 -2.895 1.00 64.31 184 THR A CA 1
ATOM 1371 C C . THR A 1 184 ? -6.604 20.458 -2.432 1.00 64.31 184 THR A C 1
ATOM 1373 O O . THR A 1 184 ? -5.701 19.668 -2.205 1.00 64.31 184 THR A O 1
ATOM 1376 N N . LYS A 1 185 ? -6.476 21.775 -2.208 1.00 63.22 185 LYS A N 1
ATOM 1377 C CA . LYS A 1 185 ? -5.251 22.360 -1.633 1.00 63.22 185 LYS A CA 1
ATOM 1378 C C . LYS A 1 185 ? -4.981 21.874 -0.207 1.00 63.22 185 LYS A C 1
ATOM 1380 O O . LYS A 1 185 ? -3.841 21.559 0.100 1.00 63.22 185 LYS A O 1
ATOM 1385 N N . ALA A 1 186 ? -6.017 21.757 0.624 1.00 62.22 186 ALA A N 1
ATOM 1386 C CA . ALA A 1 186 ? -5.886 21.269 1.997 1.00 62.22 186 ALA A CA 1
ATOM 1387 C C . ALA A 1 186 ? -5.530 19.771 2.085 1.00 62.22 186 ALA A C 1
ATOM 1389 O O . ALA A 1 186 ? -4.839 19.364 3.007 1.00 62.22 186 ALA A O 1
ATOM 1390 N N . ILE A 1 187 ? -5.973 18.947 1.127 1.00 67.31 187 ILE A N 1
ATOM 1391 C CA . ILE A 1 187 ? -5.663 17.506 1.069 1.00 67.31 187 ILE A CA 1
ATOM 1392 C C . ILE A 1 187 ? -4.335 17.240 0.346 1.00 67.31 187 ILE A C 1
ATOM 1394 O O . ILE A 1 187 ? -3.699 16.217 0.596 1.00 67.31 187 ILE A O 1
ATOM 1398 N N . PHE A 1 188 ? -3.886 18.152 -0.521 1.00 68.38 188 PHE A N 1
ATOM 1399 C CA . PHE A 1 188 ? -2.647 17.993 -1.282 1.00 68.38 188 PHE A CA 1
ATOM 1400 C C . PHE A 1 188 ? -1.426 17.854 -0.371 1.00 68.38 188 PHE A C 1
ATOM 1402 O O . PHE A 1 188 ? -0.615 16.964 -0.592 1.00 68.38 188 PHE A O 1
ATOM 1409 N N . GLU A 1 189 ? -1.322 18.676 0.676 1.00 64.50 189 GLU A N 1
ATOM 1410 C CA . GLU A 1 189 ? -0.221 18.609 1.645 1.00 64.50 189 GLU A CA 1
ATOM 1411 C C . GLU A 1 189 ? -0.165 17.250 2.384 1.00 64.50 189 GLU A C 1
ATOM 1413 O O . GLU A 1 189 ? 0.871 16.584 2.304 1.00 64.50 189 GLU A O 1
ATOM 1418 N N . PRO A 1 190 ? -1.256 16.754 3.009 1.00 63.47 190 PRO A N 1
ATOM 1419 C CA . PRO A 1 190 ? -1.305 15.410 3.585 1.00 63.47 190 PRO A CA 1
ATOM 1420 C C . PRO A 1 190 ? -1.049 14.289 2.577 1.00 63.47 190 PRO A C 1
ATOM 1422 O O . PRO A 1 190 ? -0.379 13.313 2.900 1.00 63.47 190 PRO A O 1
ATOM 1425 N N . ALA A 1 191 ? -1.571 14.402 1.355 1.00 68.00 191 ALA A N 1
ATOM 1426 C CA . ALA A 1 191 ? -1.412 13.369 0.339 1.00 68.00 191 ALA A CA 1
ATOM 1427 C C . ALA A 1 191 ? 0.028 13.296 -0.190 1.00 68.00 191 ALA A C 1
ATOM 1429 O O . ALA A 1 191 ? 0.542 12.202 -0.420 1.00 68.00 191 ALA A O 1
ATOM 1430 N N . LEU A 1 192 ? 0.708 14.439 -0.323 1.00 68.88 192 LEU A N 1
ATOM 1431 C CA . LEU A 1 192 ? 2.122 14.487 -0.689 1.00 68.88 192 LEU A CA 1
ATOM 1432 C C . LEU A 1 192 ? 3.005 13.953 0.448 1.00 68.88 192 LEU A C 1
ATOM 1434 O O . LEU A 1 192 ? 3.980 13.242 0.203 1.00 68.88 192 LEU A O 1
ATOM 1438 N N . LEU A 1 193 ? 2.635 14.236 1.699 1.00 64.56 193 LEU A N 1
ATOM 1439 C CA . LEU A 1 193 ? 3.289 13.667 2.875 1.00 64.56 193 LEU A CA 1
ATOM 1440 C C . LEU A 1 193 ? 3.104 12.138 2.931 1.00 64.56 193 LEU A C 1
ATOM 1442 O O . LEU A 1 193 ? 4.071 11.409 3.138 1.00 64.56 193 LEU A O 1
ATOM 1446 N N . ALA A 1 194 ? 1.897 11.632 2.662 1.00 67.44 194 ALA A N 1
ATOM 1447 C CA . ALA A 1 194 ? 1.610 10.197 2.567 1.00 67.44 194 ALA A CA 1
ATOM 1448 C C . ALA A 1 194 ? 2.430 9.520 1.459 1.00 67.44 194 ALA A C 1
ATOM 1450 O O . ALA A 1 194 ? 2.980 8.437 1.648 1.00 67.44 194 ALA A O 1
ATOM 1451 N N . PHE A 1 195 ? 2.525 10.173 0.298 1.00 71.94 195 PHE A N 1
ATOM 1452 C CA . PHE A 1 195 ? 3.258 9.669 -0.858 1.00 71.94 195 PHE A CA 1
ATOM 1453 C C . PHE A 1 195 ? 4.767 9.600 -0.590 1.00 71.94 195 PHE A C 1
ATOM 1455 O O . PHE A 1 195 ? 5.399 8.581 -0.851 1.00 71.94 195 PHE A O 1
ATOM 1462 N N . THR A 1 196 ? 5.344 10.653 -0.004 1.00 66.25 196 THR A N 1
ATOM 1463 C CA . THR A 1 196 ? 6.784 10.712 0.303 1.00 66.25 196 THR A CA 1
ATOM 1464 C C . THR A 1 196 ? 7.194 9.784 1.443 1.00 66.25 196 THR A C 1
ATOM 1466 O O . THR A 1 196 ? 8.308 9.269 1.440 1.00 66.25 196 THR A O 1
ATOM 1469 N N . THR A 1 197 ? 6.297 9.523 2.394 1.00 68.06 197 THR A N 1
ATOM 1470 C CA . THR A 1 197 ? 6.544 8.589 3.505 1.00 68.06 197 THR A CA 1
ATOM 1471 C C . THR A 1 197 ? 6.154 7.146 3.183 1.00 68.06 197 THR A C 1
ATOM 1473 O O . THR A 1 197 ? 6.467 6.252 3.965 1.00 68.06 197 THR A O 1
ATOM 1476 N N . SER A 1 198 ? 5.486 6.904 2.044 1.00 63.59 198 SER A N 1
ATOM 1477 C CA . SER A 1 198 ? 4.934 5.596 1.644 1.00 63.59 198 SER A CA 1
ATOM 1478 C C . SER A 1 198 ? 4.074 4.925 2.728 1.00 63.59 198 SER A C 1
ATOM 1480 O O . SER A 1 198 ? 3.895 3.709 2.718 1.00 63.59 198 SER A O 1
ATOM 1482 N N . SER A 1 199 ? 3.532 5.708 3.667 1.00 58.28 199 SER A N 1
ATOM 1483 C CA . SER A 1 199 ? 2.733 5.216 4.785 1.00 58.28 199 SER A CA 1
ATOM 1484 C C . SER A 1 199 ? 1.455 6.031 4.918 1.00 58.28 199 SER A C 1
ATOM 1486 O O . SER A 1 199 ? 1.475 7.248 5.110 1.00 58.28 199 SER A O 1
ATOM 1488 N N . SER A 1 200 ? 0.314 5.345 4.847 1.00 58.91 200 SER A N 1
ATOM 1489 C CA . SER A 1 200 ? -1.001 5.952 5.066 1.00 58.91 200 SER A CA 1
ATOM 1490 C C . SER A 1 200 ? -1.221 6.397 6.521 1.00 58.91 200 SER A C 1
ATOM 1492 O O . SER A 1 200 ? -2.105 7.211 6.772 1.00 58.91 200 SER A O 1
ATOM 1494 N N . GLU A 1 201 ? -0.407 5.924 7.473 1.00 51.44 201 GLU A N 1
ATOM 1495 C CA . GLU A 1 201 ? -0.484 6.296 8.895 1.00 51.44 201 GLU A CA 1
ATOM 1496 C C . GLU A 1 201 ? 0.184 7.649 9.185 1.00 51.44 201 GLU A C 1
ATOM 1498 O O . GLU A 1 201 ? -0.294 8.416 10.021 1.00 51.44 201 GLU A O 1
ATOM 1503 N N . ALA A 1 202 ? 1.246 7.998 8.449 1.00 44.97 202 ALA A N 1
ATOM 1504 C CA . ALA A 1 202 ? 1.968 9.262 8.626 1.00 44.97 202 ALA A CA 1
ATOM 1505 C C . ALA A 1 202 ? 1.143 10.497 8.216 1.00 44.97 202 ALA A C 1
ATOM 1507 O O . ALA A 1 202 ? 1.417 11.607 8.668 1.00 44.97 202 ALA A O 1
ATOM 1508 N N . ALA A 1 203 ? 0.113 10.312 7.385 1.00 40.25 203 ALA A N 1
ATOM 1509 C CA . ALA A 1 203 ? -0.753 11.382 6.888 1.00 40.25 203 ALA A CA 1
ATOM 1510 C C . ALA A 1 203 ? -1.923 11.732 7.827 1.00 40.25 203 ALA A C 1
ATOM 1512 O O . ALA A 1 203 ? -2.557 12.777 7.670 1.00 40.25 203 ALA A O 1
ATOM 1513 N N . PHE A 1 204 ? -2.211 10.876 8.812 1.00 43.09 204 PHE A N 1
ATOM 1514 C CA . PHE A 1 204 ? -3.357 11.020 9.714 1.00 43.09 204 PHE A CA 1
ATOM 1515 C C . PHE A 1 204 ? -3.360 12.327 10.547 1.00 43.09 204 PHE A C 1
ATOM 1517 O O . PHE A 1 204 ? -4.421 12.946 10.651 1.00 43.09 204 PHE A O 1
ATOM 1524 N N . PRO A 1 205 ? -2.219 12.835 11.071 1.00 42.28 205 PRO A N 1
ATOM 1525 C CA . PRO A 1 205 ? -2.188 14.055 11.890 1.00 42.28 205 PRO A CA 1
ATOM 1526 C C . PRO A 1 205 ? -2.530 15.352 11.135 1.00 42.28 205 PRO A C 1
ATOM 1528 O O . PRO A 1 205 ? -2.945 16.325 11.757 1.00 42.28 205 PRO A O 1
ATOM 1531 N N . GLY A 1 206 ? -2.360 15.383 9.806 1.00 44.09 206 GLY A N 1
ATOM 1532 C CA . GLY A 1 206 ? -2.559 16.586 8.984 1.00 44.09 206 GLY A CA 1
ATOM 1533 C C . GLY A 1 206 ? -3.994 16.809 8.494 1.00 44.09 206 GLY A C 1
ATOM 1534 O O . GLY A 1 206 ? -4.285 17.865 7.950 1.00 44.09 206 GLY A O 1
ATOM 1535 N N . THR A 1 207 ? -4.895 15.836 8.673 1.00 45.53 207 THR A N 1
ATOM 1536 C CA . THR A 1 207 ? -6.288 15.906 8.173 1.00 45.53 207 THR A CA 1
ATOM 1537 C C . THR A 1 207 ? -7.307 16.400 9.208 1.00 45.53 207 THR A C 1
ATOM 1539 O O . THR A 1 207 ? -8.485 16.547 8.882 1.00 45.53 207 THR A O 1
ATOM 1542 N N . LEU A 1 208 ? -6.869 16.655 10.449 1.00 42.84 208 LEU A N 1
ATOM 1543 C CA . LEU A 1 208 ? -7.718 17.025 11.591 1.00 42.84 208 LEU A CA 1
ATOM 1544 C C . LEU A 1 208 ? -7.604 18.498 12.032 1.00 42.84 208 LEU A C 1
ATOM 1546 O O . LEU A 1 208 ? -8.224 18.856 13.033 1.00 42.84 208 LEU A O 1
ATOM 1550 N N . ASN A 1 209 ? -6.862 19.340 11.302 1.00 35.88 209 ASN A N 1
ATOM 1551 C CA . ASN A 1 209 ? -6.778 20.789 11.544 1.00 35.88 209 ASN A CA 1
ATOM 1552 C C . ASN A 1 209 ? -7.452 21.592 10.429 1.00 35.88 209 ASN A C 1
ATOM 1554 O O . ASN A 1 209 ? -7.203 21.276 9.244 1.00 35.88 209 ASN A O 1
#

pLDDT: mean 72.96, std 14.16, range [35.88, 93.0]

Foldseek 3Di:
DPDVVVVVCVVVVVVVVVLVVVLVVLVVVLCVVVVLCVVPPPPPPDPPVVVVPDPPPPDPVVVVVLQDDPDPVVCVVVVSVNNVVSVVVVVVVVLVVVPPVSVVVVVVVVVVVVVVVVVVVVVVVCVVVVVVVVVVVCCVVPNPVVVVSVVVVVVSVVVSVVVSVVVVLVVVCVVPHPCSVVVCVQVVVLVVQCVVVVHPVRSVVSPPD